Protein AF-0000000078818276 (afdb_homodimer)

Structure (mmCIF, N/CA/C/O backbone):
data_AF-0000000078818276-model_v1
#
loop_
_entity.id
_entity.type
_entity.pdbx_description
1 polymer 'Antibiotic resistance protein'
#
loop_
_atom_site.group_PDB
_atom_site.id
_atom_site.type_symbol
_atom_site.label_atom_id
_atom_site.label_alt_id
_atom_site.label_comp_id
_atom_site.label_asym_id
_atom_site.label_entity_id
_atom_site.label_seq_id
_atom_site.pdbx_PDB_ins_code
_atom_site.Cartn_x
_atom_site.Cartn_y
_atom_site.Cartn_z
_atom_site.occupancy
_atom_site.B_iso_or_equiv
_atom_site.auth_seq_id
_atom_site.auth_comp_id
_atom_site.auth_asym_id
_atom_site.auth_atom_id
_atom_site.pdbx_PDB_model_num
ATOM 1 N N . MET A 1 1 ? -18.859 -5.688 14.766 1 26.75 1 MET A N 1
ATOM 2 C CA . MET A 1 1 ? -18.328 -5.391 13.438 1 26.75 1 MET A CA 1
ATOM 3 C C . MET A 1 1 ? -18.25 -3.885 13.203 1 26.75 1 MET A C 1
ATOM 5 O O . MET A 1 1 ? -19.281 -3.213 13.156 1 26.75 1 MET A O 1
ATOM 9 N N . ASP A 1 2 ? -17.453 -3.092 13.82 1 32.53 2 ASP A N 1
ATOM 10 C CA . ASP A 1 2 ? -17.516 -1.636 13.898 1 32.53 2 ASP A CA 1
ATOM 11 C C . ASP A 1 2 ? -17.594 -1.007 12.508 1 32.53 2 ASP A C 1
ATOM 13 O O . ASP A 1 2 ? -16.797 -1.351 11.633 1 32.53 2 ASP A O 1
ATOM 17 N N . GLN A 1 3 ? -18.812 -0.594 12.141 1 32.16 3 GLN A N 1
ATOM 18 C CA . GLN A 1 3 ? -19.219 0.07 10.906 1 32.16 3 GLN A CA 1
ATOM 19 C C . GLN A 1 3 ? -18.297 1.23 10.57 1 32.16 3 GLN A C 1
ATOM 21 O O . GLN A 1 3 ? -17.938 2.025 11.445 1 32.16 3 GLN A O 1
ATOM 26 N N . VAL A 1 4 ? -17.484 0.969 9.734 1 41.62 4 VAL A N 1
ATOM 27 C CA . VAL A 1 4 ? -16.641 2.037 9.219 1 41.62 4 VAL A CA 1
ATOM 28 C C . VAL A 1 4 ? -17.469 3.307 9.016 1 41.62 4 VAL A C 1
ATOM 30 O O . VAL A 1 4 ? -18.547 3.264 8.43 1 41.62 4 VAL A O 1
ATOM 33 N N . ARG A 1 5 ? -17.375 4.273 9.781 1 39.09 5 ARG A N 1
ATOM 34 C CA . ARG A 1 5 ? -18.203 5.477 9.828 1 39.09 5 ARG A CA 1
ATOM 35 C C . ARG A 1 5 ? -18.391 6.062 8.43 1 39.09 5 ARG A C 1
ATOM 37 O O . ARG A 1 5 ? -19.328 6.82 8.195 1 39.09 5 ARG A O 1
ATOM 44 N N . TYR A 1 6 ? -17.359 6.258 7.672 1 41.84 6 TYR A N 1
ATOM 45 C CA . TYR A 1 6 ? -17.656 6.973 6.434 1 41.84 6 TYR A CA 1
ATOM 46 C C . TYR A 1 6 ? -18.25 6.035 5.387 1 41.84 6 TYR A C 1
ATOM 48 O O . TYR A 1 6 ? -17.5 5.391 4.637 1 41.84 6 TYR A O 1
ATOM 56 N N . THR A 1 7 ? -19.406 5.551 5.605 1 45.75 7 THR A N 1
ATOM 57 C CA . THR A 1 7 ? -20.219 4.723 4.73 1 45.75 7 THR A CA 1
ATOM 58 C C . THR A 1 7 ? -20.375 5.371 3.357 1 45.75 7 THR A C 1
ATOM 60 O O . THR A 1 7 ? -20.734 4.703 2.387 1 45.75 7 THR A O 1
ATOM 63 N N . GLN A 1 8 ? -20.062 6.715 3.367 1 45.72 8 GLN A N 1
ATOM 64 C CA . GLN A 1 8 ? -20.359 7.387 2.105 1 45.72 8 GLN A CA 1
ATOM 65 C C . GLN A 1 8 ? -19.391 6.949 1.007 1 45.72 8 GLN A C 1
ATOM 67 O O . GLN A 1 8 ? -19.719 7.047 -0.18 1 45.72 8 GLN A O 1
ATOM 72 N N . ARG A 1 9 ? -18.359 6.359 1.4 1 58.69 9 ARG A N 1
ATOM 73 C CA . ARG A 1 9 ? -17.422 6.043 0.322 1 58.69 9 ARG A CA 1
ATOM 74 C C . ARG A 1 9 ? -17.406 4.543 0.042 1 58.69 9 ARG A C 1
ATOM 76 O O . ARG A 1 9 ? -16.531 4.051 -0.673 1 58.69 9 ARG A O 1
ATOM 83 N N . ASN A 1 10 ? -18.562 3.92 0.514 1 68 10 ASN A N 1
ATOM 84 C CA . ASN A 1 10 ? -18.625 2.482 0.27 1 68 10 ASN A CA 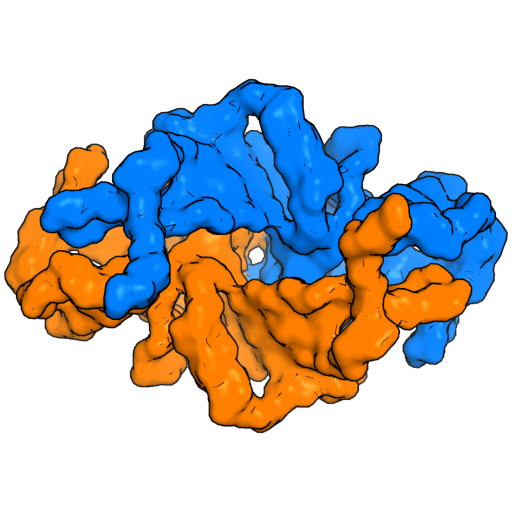1
ATOM 85 C C . ASN A 1 10 ? -19.047 2.178 -1.164 1 68 10 ASN A C 1
ATOM 87 O O . ASN A 1 10 ? -20.062 2.699 -1.645 1 68 10 ASN A O 1
ATOM 91 N N . CYS A 1 11 ? -18.172 1.626 -1.851 1 75.5 11 CYS A N 1
ATOM 92 C CA . CYS A 1 11 ? -18.547 1.081 -3.152 1 75.5 11 CYS A CA 1
ATOM 93 C C . CYS A 1 11 ? -19.156 -0.31 -3.008 1 75.5 11 CYS A C 1
ATOM 95 O O . CYS A 1 11 ? -18.484 -1.236 -2.541 1 75.5 11 CYS A O 1
ATOM 97 N N . THR A 1 12 ? -20.391 -0.438 -3.342 1 77.94 12 THR A N 1
ATOM 98 C CA . THR A 1 12 ? -21.062 -1.726 -3.182 1 77.94 12 THR A CA 1
ATOM 99 C C . THR A 1 12 ? -21.297 -2.387 -4.535 1 77.94 12 THR A C 1
ATOM 101 O O . THR A 1 12 ? -21.906 -3.453 -4.617 1 77.94 12 THR A O 1
ATOM 104 N N . ASP A 1 13 ? -20.766 -1.731 -5.633 1 85.94 13 ASP A N 1
ATOM 105 C CA . ASP A 1 13 ? -20.891 -2.303 -6.969 1 85.94 13 ASP A CA 1
ATOM 106 C C . ASP A 1 13 ? -19.922 -3.467 -7.156 1 85.94 13 ASP A C 1
ATOM 108 O O . ASP A 1 13 ? -18.734 -3.256 -7.422 1 85.94 13 ASP A O 1
ATOM 112 N N . LYS A 1 14 ? -20.453 -4.637 -7.152 1 88.88 14 LYS A N 1
ATOM 113 C CA . LYS A 1 14 ? -19.641 -5.848 -7.191 1 88.88 14 LYS A CA 1
ATOM 114 C C . LYS A 1 14 ? -18.859 -5.934 -8.5 1 88.88 14 LYS A C 1
ATOM 116 O O . LYS A 1 14 ? -17.703 -6.359 -8.508 1 88.88 14 LYS A O 1
ATOM 121 N N . GLU A 1 15 ? -19.5 -5.523 -9.562 1 91.94 15 GLU A N 1
ATOM 122 C CA . GLU A 1 15 ? -18.828 -5.586 -10.867 1 91.94 15 GLU A CA 1
ATOM 123 C C . GLU A 1 15 ? -17.656 -4.617 -10.93 1 91.94 15 GLU A C 1
ATOM 125 O O . GLU A 1 15 ? -16.594 -4.957 -11.469 1 91.94 15 GLU A O 1
ATOM 130 N N . LYS A 1 16 ? -17.859 -3.43 -10.438 1 92.06 16 LYS A N 1
ATOM 131 C CA . LYS A 1 16 ? -16.797 -2.43 -10.406 1 92.06 16 LYS A CA 1
ATOM 132 C C . LYS A 1 16 ? -15.625 -2.893 -9.539 1 92.06 16 LYS A C 1
ATOM 134 O O . LYS A 1 16 ? -14.461 -2.752 -9.93 1 92.06 16 LYS A O 1
ATOM 139 N N . ILE A 1 17 ? -15.969 -3.461 -8.422 1 93.44 17 ILE A N 1
ATOM 140 C CA . ILE A 1 17 ? -14.953 -3.961 -7.5 1 93.44 17 ILE A CA 1
ATOM 141 C C . ILE A 1 17 ? -14.172 -5.094 -8.156 1 93.44 17 ILE A C 1
ATOM 143 O O . ILE A 1 17 ? -12.938 -5.109 -8.117 1 93.44 17 ILE A O 1
ATOM 147 N N . GLU A 1 18 ? -14.883 -5.984 -8.781 1 93.56 18 GLU A N 1
ATOM 148 C CA . GLU A 1 18 ? -14.234 -7.109 -9.453 1 93.56 18 GLU A CA 1
ATOM 149 C C . GLU A 1 18 ? -13.32 -6.629 -10.57 1 93.56 18 GLU A C 1
ATOM 151 O O . GLU A 1 18 ? -12.188 -7.098 -10.703 1 93.56 18 GLU A O 1
ATOM 156 N N . SER A 1 19 ? -13.828 -5.699 -11.359 1 94.94 19 SER A N 1
ATOM 157 C CA . SER A 1 19 ? -13.023 -5.141 -12.438 1 94.94 19 SER A CA 1
ATOM 158 C C . SER A 1 19 ? -11.758 -4.477 -11.898 1 94.94 19 SER A C 1
ATOM 160 O O . SER A 1 19 ? -10.68 -4.633 -12.469 1 94.94 19 SER A O 1
ATOM 162 N N . PHE A 1 20 ? -11.953 -3.764 -10.844 1 95.56 20 PHE A N 1
ATOM 163 C CA . PHE A 1 20 ? -10.836 -3.09 -10.195 1 95.56 20 PHE A CA 1
ATOM 164 C C . PHE A 1 20 ? -9.789 -4.098 -9.727 1 95.56 20 PHE A C 1
ATOM 166 O O . PHE A 1 20 ? -8.594 -3.916 -9.969 1 95.56 20 PHE A O 1
ATOM 173 N N . LEU A 1 21 ? -10.211 -5.211 -9.125 1 96.38 21 LEU A N 1
ATOM 174 C CA . LEU A 1 21 ? -9.32 -6.25 -8.617 1 96.38 21 LEU A CA 1
ATOM 175 C C . LEU A 1 21 ? -8.594 -6.953 -9.758 1 96.38 21 LEU A C 1
ATOM 177 O O . LEU A 1 21 ? -7.441 -7.355 -9.609 1 96.38 21 LEU A O 1
ATOM 181 N N . LEU A 1 22 ? -9.273 -7.039 -10.852 1 95.19 22 LEU A N 1
ATOM 182 C CA . LEU A 1 22 ? -8.695 -7.727 -12 1 95.19 22 LEU A CA 1
ATOM 183 C C . LEU A 1 22 ? -7.672 -6.844 -12.711 1 95.19 22 LEU A C 1
ATOM 185 O O . LEU A 1 22 ? -6.68 -7.34 -13.242 1 95.19 22 LEU A O 1
ATOM 189 N N . GLN A 1 23 ? -7.797 -5.543 -12.633 1 94.19 23 GLN A N 1
ATOM 190 C CA . GLN A 1 23 ? -7.027 -4.629 -13.469 1 94.19 23 GLN A CA 1
ATOM 191 C C . GLN A 1 23 ? -5.781 -4.137 -12.734 1 94.19 23 GLN A C 1
ATOM 193 O O . GLN A 1 23 ? -4.719 -3.986 -13.344 1 94.19 23 GLN A O 1
ATOM 198 N N . GLU A 1 24 ? -5.945 -3.818 -11.477 1 95.75 24 GLU A N 1
ATOM 199 C CA . GLU A 1 24 ? -4.816 -3.242 -10.758 1 95.75 24 GLU A CA 1
ATOM 200 C C . GLU A 1 24 ? -3.666 -4.238 -10.648 1 95.75 24 GLU A C 1
ATOM 202 O O . GLU A 1 24 ? -3.889 -5.438 -10.469 1 95.75 24 GLU A O 1
ATOM 207 N N . ARG A 1 25 ? -2.469 -3.734 -10.703 1 94.94 25 ARG A N 1
ATOM 208 C CA . ARG A 1 25 ? -1.295 -4.586 -10.867 1 94.94 25 ARG A CA 1
ATOM 209 C C . ARG A 1 25 ? -0.662 -4.918 -9.523 1 94.94 25 ARG A C 1
ATOM 211 O O . ARG A 1 25 ? -0.027 -5.965 -9.375 1 94.94 25 ARG A O 1
ATOM 218 N N . THR A 1 26 ? -0.752 -3.961 -8.625 1 96.06 26 THR A N 1
ATOM 219 C CA . THR A 1 26 ? -0.029 -4.117 -7.367 1 96.06 26 THR A CA 1
ATOM 220 C C . THR A 1 26 ? -0.971 -3.955 -6.176 1 96.06 26 THR A C 1
ATOM 222 O O . THR A 1 26 ? -1.883 -3.127 -6.211 1 96.06 26 THR A O 1
ATOM 225 N N . GLY A 1 27 ? -0.82 -4.758 -5.164 1 97.5 27 GLY A N 1
ATOM 226 C CA . GLY A 1 27 ? -1.44 -4.621 -3.854 1 97.5 27 GLY A CA 1
ATOM 227 C C . GLY A 1 27 ? -0.446 -4.688 -2.711 1 97.5 27 GLY A C 1
ATOM 228 O O . GLY A 1 27 ? 0.726 -5.008 -2.92 1 97.5 27 GLY A O 1
ATOM 229 N N . VAL A 1 28 ? -0.89 -4.309 -1.549 1 97.81 28 VAL A N 1
ATOM 230 C CA . VAL A 1 28 ? -0.022 -4.344 -0.376 1 97.81 28 VAL A CA 1
ATOM 231 C C . VAL A 1 28 ? -0.509 -5.414 0.597 1 97.81 28 VAL A C 1
ATOM 233 O O . VAL A 1 28 ? -1.643 -5.355 1.079 1 97.81 28 VAL A O 1
ATOM 236 N N . LEU A 1 29 ? 0.339 -6.344 0.842 1 97.06 29 LEU A N 1
ATOM 237 C CA . LEU A 1 29 ? 0.062 -7.402 1.807 1 97.06 29 LEU A CA 1
ATOM 238 C C . LEU A 1 29 ? 0.45 -6.969 3.217 1 97.06 29 LEU A C 1
ATOM 240 O O . LEU A 1 29 ? 1.637 -6.828 3.523 1 97.06 29 LEU A O 1
ATOM 244 N N . GLY A 1 30 ? -0.563 -6.711 4.023 1 96.31 30 GLY A N 1
ATOM 245 C CA . GLY A 1 30 ? -0.35 -6.406 5.43 1 96.31 30 GLY A CA 1
ATOM 246 C C . GLY A 1 30 ? -0.321 -7.637 6.312 1 96.31 30 GLY A C 1
ATOM 247 O O . GLY A 1 30 ? -1.258 -8.438 6.297 1 96.31 30 GLY A O 1
ATOM 248 N N . MET A 1 31 ? 0.708 -7.812 7.055 1 94.81 31 MET A N 1
ATOM 249 C CA . MET A 1 31 ? 0.906 -8.93 7.977 1 94.81 31 MET A CA 1
ATOM 250 C C . MET A 1 31 ? 1.324 -8.422 9.359 1 94.81 31 MET A C 1
ATOM 252 O O . MET A 1 31 ? 1.618 -7.242 9.523 1 94.81 31 MET A O 1
ATOM 256 N N . VAL A 1 32 ? 1.268 -9.375 10.344 1 92 32 VAL A N 1
ATOM 257 C CA . VAL A 1 32 ? 1.723 -9.055 11.695 1 92 32 VAL A CA 1
ATOM 258 C C . VAL A 1 32 ? 2.926 -9.922 12.055 1 92 32 VAL A C 1
ATOM 260 O O . VAL A 1 32 ? 2.875 -11.148 11.93 1 92 32 VAL A O 1
ATOM 263 N N . ASN A 1 33 ? 3.992 -9.297 12.289 1 86.12 33 ASN A N 1
ATOM 264 C CA . ASN A 1 33 ? 5.184 -9.953 12.82 1 86.12 33 ASN A CA 1
ATOM 265 C C . ASN A 1 33 ? 5.438 -9.547 14.273 1 86.12 33 ASN A C 1
ATOM 267 O O . ASN A 1 33 ? 6.117 -8.555 14.539 1 86.12 33 ASN A O 1
ATOM 271 N N . GLY A 1 34 ? 4.969 -10.43 15.219 1 83.25 34 GLY A N 1
ATOM 272 C CA . GLY A 1 34 ? 4.992 -10.008 16.609 1 83.25 34 GLY A CA 1
ATOM 273 C C . GLY A 1 34 ? 4.117 -8.805 16.891 1 83.25 34 GLY A C 1
ATOM 274 O O . GLY A 1 34 ? 2.9 -8.859 16.703 1 83.25 34 GLY A O 1
ATOM 275 N N . ILE A 1 35 ? 4.742 -7.676 17.234 1 81.19 35 ILE A N 1
ATOM 276 C CA . ILE A 1 35 ? 3.965 -6.473 17.516 1 81.19 35 ILE A CA 1
ATOM 277 C C . ILE A 1 35 ? 4.094 -5.492 16.359 1 81.19 35 ILE A C 1
ATOM 279 O O . ILE A 1 35 ? 3.5 -4.41 16.375 1 81.19 35 ILE A O 1
ATOM 283 N N . PHE A 1 36 ? 4.809 -5.941 15.352 1 86.81 36 PHE A N 1
ATOM 284 C CA . PHE A 1 36 ? 5.098 -5.008 14.266 1 86.81 36 PHE A CA 1
ATOM 285 C C . PHE A 1 36 ? 4.293 -5.359 13.023 1 86.81 36 PHE A C 1
ATOM 287 O O . PHE A 1 36 ? 4.246 -6.523 12.617 1 86.81 36 PHE A O 1
ATOM 294 N N . PRO A 1 37 ? 3.627 -4.367 12.516 1 93.56 37 PRO A N 1
ATOM 295 C CA . PRO A 1 37 ? 3.018 -4.59 11.203 1 93.56 37 PRO A CA 1
ATOM 296 C C . PRO A 1 37 ? 4.047 -4.676 10.078 1 93.56 37 PRO A C 1
ATOM 298 O O . PRO A 1 37 ? 5.109 -4.051 10.156 1 93.56 37 PRO A O 1
ATOM 301 N N . TYR A 1 38 ? 3.822 -5.512 9.172 1 93.25 38 TYR A N 1
ATOM 302 C CA . TYR A 1 38 ? 4.641 -5.699 7.973 1 93.25 38 TYR A CA 1
ATOM 303 C C . TYR A 1 38 ? 3.785 -5.637 6.715 1 93.25 38 TYR A C 1
ATOM 305 O O . TYR A 1 38 ? 2.938 -6.504 6.488 1 93.25 38 TYR A O 1
ATOM 313 N N . ALA A 1 39 ? 3.928 -4.547 5.941 1 95.31 39 ALA A N 1
ATOM 314 C CA . ALA A 1 39 ? 3.125 -4.316 4.742 1 95.31 39 ALA A CA 1
ATOM 315 C C . ALA A 1 39 ? 4 -4.281 3.492 1 95.31 39 ALA A C 1
ATOM 317 O O . ALA A 1 39 ? 4.727 -3.311 3.266 1 95.31 39 ALA A O 1
ATOM 318 N N . VAL A 1 40 ? 3.891 -5.27 2.631 1 94.5 40 VAL A N 1
ATOM 319 C CA . VAL A 1 40 ? 4.793 -5.414 1.495 1 94.5 40 VAL A CA 1
ATOM 320 C C . VAL A 1 40 ? 4.004 -5.332 0.192 1 94.5 40 VAL A C 1
ATOM 322 O O . VAL A 1 40 ? 2.979 -6 0.038 1 94.5 40 VAL A O 1
ATOM 325 N N . PRO A 1 41 ? 4.402 -4.465 -0.7 1 95.62 41 PRO A N 1
ATOM 326 C CA . PRO A 1 41 ? 3.746 -4.461 -2.01 1 95.62 41 PRO A CA 1
ATOM 327 C C . PRO A 1 41 ? 4.062 -5.711 -2.83 1 95.62 41 PRO A C 1
ATOM 329 O O . PRO A 1 41 ? 5.199 -6.188 -2.822 1 95.62 41 PRO A O 1
ATOM 332 N N . MET A 1 42 ? 3.039 -6.238 -3.531 1 93.88 42 MET A N 1
ATOM 333 C CA . MET A 1 42 ? 3.184 -7.465 -4.312 1 93.88 42 MET A CA 1
ATOM 334 C C . MET A 1 42 ? 2.279 -7.438 -5.539 1 93.88 42 MET A C 1
ATOM 336 O O . MET A 1 42 ? 1.205 -6.832 -5.512 1 93.88 42 MET A O 1
ATOM 340 N N . ASN A 1 43 ? 2.852 -8.141 -6.551 1 94.38 43 ASN A N 1
ATOM 341 C CA . ASN A 1 43 ? 1.932 -8.5 -7.625 1 94.38 43 ASN A CA 1
ATOM 342 C C . ASN A 1 43 ? 0.955 -9.586 -7.188 1 94.38 43 ASN A C 1
ATOM 344 O O . ASN A 1 43 ? 1.251 -10.359 -6.277 1 94.38 43 ASN A O 1
ATOM 348 N N . TYR A 1 44 ? -0.172 -9.594 -7.832 1 96.5 44 TYR A N 1
ATOM 349 C CA . TYR A 1 44 ? -1.208 -10.539 -7.449 1 96.5 44 TYR A CA 1
ATOM 350 C C . TYR A 1 44 ? -2.135 -10.844 -8.617 1 96.5 44 TYR A C 1
ATOM 352 O O . TYR A 1 44 ? -2.107 -10.141 -9.633 1 96.5 44 TYR A O 1
ATOM 360 N N . VAL A 1 45 ? -2.906 -11.859 -8.438 1 96.69 45 VAL A N 1
ATOM 361 C CA . VAL A 1 45 ? -4.02 -12.102 -9.352 1 96.69 45 VAL A CA 1
ATOM 362 C C . VAL A 1 45 ? -5.281 -12.414 -8.555 1 96.69 45 VAL A C 1
ATOM 364 O O . VAL A 1 45 ? -5.223 -13.094 -7.523 1 96.69 45 VAL A O 1
ATOM 367 N N . TRP A 1 46 ? -6.371 -11.766 -8.906 1 97.69 46 TRP A N 1
ATOM 368 C CA . TRP A 1 46 ? -7.703 -12.102 -8.414 1 97.69 46 TRP A CA 1
ATOM 369 C C . TRP A 1 46 ? -8.336 -13.203 -9.25 1 97.69 46 TRP A C 1
ATOM 371 O O . TRP A 1 46 ? -8.547 -13.031 -10.453 1 97.69 46 TRP A O 1
ATOM 381 N N . HIS A 1 47 ? -8.562 -14.344 -8.641 1 96.62 47 HIS A N 1
ATOM 382 C CA . HIS A 1 47 ? -9.039 -15.516 -9.367 1 96.62 47 HIS A CA 1
ATOM 383 C C . HIS A 1 47 ? -9.938 -16.375 -8.484 1 96.62 47 HIS A C 1
ATOM 385 O O . HIS A 1 47 ? -9.57 -16.703 -7.355 1 96.62 47 HIS A O 1
ATOM 391 N N . LYS A 1 48 ? -11.125 -16.719 -8.969 1 95.25 48 LYS A N 1
ATOM 392 C CA . LYS A 1 48 ? -12.086 -17.578 -8.289 1 95.25 48 LYS A CA 1
ATOM 393 C C . LYS A 1 48 ? -12.391 -17.047 -6.883 1 95.25 48 LYS A C 1
ATOM 395 O O . LYS A 1 48 ? -12.398 -17.828 -5.922 1 95.25 48 LYS A O 1
ATOM 400 N N . GLY A 1 49 ? -12.453 -15.719 -6.723 1 95.19 49 GLY A N 1
ATOM 401 C CA . GLY A 1 49 ? -12.883 -15.094 -5.48 1 95.19 49 GLY A CA 1
ATOM 402 C C . GLY A 1 49 ? -11.781 -15 -4.445 1 95.19 49 GLY A C 1
ATOM 403 O O . GLY A 1 49 ? -12.047 -14.773 -3.264 1 95.19 49 GLY A O 1
ATOM 404 N N . SER A 1 50 ? -10.562 -15.211 -4.91 1 97.31 50 SER A N 1
ATOM 405 C CA . SER A 1 50 ? -9.43 -15.156 -3.99 1 97.31 50 SER A CA 1
ATOM 406 C C . SER A 1 50 ? -8.25 -14.398 -4.602 1 97.31 50 SER A C 1
ATOM 408 O O . SER A 1 50 ? -8.203 -14.195 -5.812 1 97.31 50 SER A O 1
ATOM 410 N N . VAL A 1 51 ? -7.387 -13.961 -3.695 1 97.81 51 VAL A N 1
ATOM 411 C CA . VAL A 1 51 ? -6.133 -13.344 -4.121 1 97.81 51 VAL A CA 1
ATOM 412 C C . VAL A 1 51 ? -5.023 -14.398 -4.137 1 97.81 51 VAL A C 1
ATOM 414 O O . VAL A 1 51 ? -4.836 -15.125 -3.164 1 97.81 51 VAL A O 1
ATOM 417 N N . TYR A 1 52 ? -4.297 -14.477 -5.219 1 96.88 52 TYR A N 1
ATOM 418 C CA . TYR A 1 52 ? -3.143 -15.367 -5.301 1 96.88 52 TYR A CA 1
ATOM 419 C C . TYR A 1 52 ? -1.847 -14.57 -5.395 1 96.88 52 TYR A C 1
ATOM 421 O O . TYR A 1 52 ? -1.777 -13.562 -6.105 1 96.88 52 TYR A O 1
ATOM 429 N N . LEU A 1 53 ? -0.88 -15.047 -4.668 1 93.94 53 LEU A N 1
ATOM 430 C CA . LEU A 1 53 ? 0.438 -14.422 -4.602 1 93.94 53 LEU A CA 1
ATOM 431 C C . LEU A 1 53 ? 1.534 -15.438 -4.895 1 93.94 53 LEU A C 1
ATOM 433 O O . LEU A 1 53 ? 1.419 -16.609 -4.52 1 93.94 53 LEU A O 1
ATOM 437 N N . HIS A 1 54 ? 2.547 -14.875 -5.527 1 87.56 54 HIS A N 1
ATOM 438 C CA . HIS A 1 54 ? 3.723 -15.711 -5.738 1 87.56 54 HIS A CA 1
ATOM 439 C C . HIS A 1 54 ? 4.828 -15.359 -4.746 1 87.56 54 HIS A C 1
ATOM 441 O O . HIS A 1 54 ? 5.023 -14.188 -4.414 1 87.56 54 HIS A O 1
ATOM 447 N N . GLY A 1 55 ? 5.492 -16.391 -4.203 1 77.62 55 GLY A N 1
ATOM 448 C CA . GLY A 1 55 ? 6.617 -16.172 -3.307 1 77.62 55 GLY A CA 1
ATOM 449 C C . GLY A 1 55 ? 7.789 -17.094 -3.592 1 77.62 55 GLY A C 1
ATOM 450 O O . GLY A 1 55 ? 7.66 -18.047 -4.363 1 77.62 55 GLY A O 1
ATOM 451 N N . MET A 1 56 ? 9.117 -16.688 -3.145 1 65.06 56 MET A N 1
ATOM 452 C CA . MET A 1 56 ? 10.336 -17.469 -3.381 1 65.06 56 MET A CA 1
ATOM 453 C C . MET A 1 56 ? 10.477 -18.578 -2.352 1 65.06 56 MET A C 1
ATOM 455 O O . MET A 1 56 ? 11.258 -19.516 -2.543 1 65.06 56 MET A O 1
ATOM 459 N N . GLY A 1 57 ? 9.586 -18.75 -1.617 1 62.22 57 GLY A N 1
ATOM 460 C CA . GLY A 1 57 ? 9.664 -19.844 -0.646 1 62.22 57 GLY A CA 1
ATOM 461 C C . GLY A 1 57 ? 10.578 -19.531 0.524 1 62.22 57 GLY A C 1
ATOM 462 O O . GLY A 1 57 ? 10.789 -20.375 1.398 1 62.22 57 GLY A O 1
ATOM 463 N N . SER A 1 58 ? 11.312 -18.406 0.514 1 63.47 58 SER A N 1
ATOM 464 C CA . SER A 1 58 ? 12.188 -18.016 1.616 1 63.47 58 SER A CA 1
ATOM 465 C C . SER A 1 58 ? 12.023 -16.531 1.943 1 63.47 58 SER A C 1
ATOM 467 O O . SER A 1 58 ? 11.359 -15.797 1.212 1 63.47 58 SER A O 1
ATOM 469 N N . GLY A 1 59 ? 12.469 -16.219 3.111 1 73.81 59 GLY A N 1
ATOM 470 C CA . GLY A 1 59 ? 12.422 -14.828 3.518 1 73.81 59 GLY A CA 1
ATOM 471 C C . GLY A 1 59 ? 11.414 -14.562 4.621 1 73.81 59 GLY A C 1
ATOM 472 O O . GLY A 1 59 ? 10.719 -15.477 5.066 1 73.81 59 GLY A O 1
ATOM 473 N N . LYS A 1 60 ? 11.43 -13.312 5.02 1 78 60 LYS A N 1
ATOM 474 C CA . LYS A 1 60 ? 10.602 -12.891 6.145 1 78 60 LYS A CA 1
ATOM 475 C C . LYS A 1 60 ? 9.117 -13.102 5.848 1 78 60 LYS A C 1
ATOM 477 O O . LYS A 1 60 ? 8.375 -13.594 6.699 1 78 60 LYS A O 1
ATOM 482 N N . LYS A 1 61 ? 8.734 -12.773 4.637 1 81.44 61 LYS A N 1
ATOM 483 C CA . LYS A 1 61 ? 7.336 -12.945 4.242 1 81.44 61 LYS A CA 1
ATOM 484 C C . LYS A 1 61 ? 6.922 -14.406 4.312 1 81.44 61 LYS A C 1
ATOM 486 O O . LYS A 1 61 ? 5.824 -14.727 4.777 1 81.44 61 LYS A O 1
ATOM 491 N N . GLU A 1 62 ? 7.773 -15.25 3.887 1 80.44 62 GLU A N 1
ATOM 492 C CA . GLU A 1 62 ? 7.48 -16.688 3.891 1 80.44 62 GLU A CA 1
ATOM 493 C C . GLU A 1 62 ? 7.371 -17.219 5.316 1 80.44 62 GLU A C 1
ATOM 495 O O . GLU A 1 62 ? 6.504 -18.047 5.609 1 80.44 62 GLU A O 1
ATOM 500 N N . GLU A 1 63 ? 8.242 -16.766 6.102 1 83.19 63 GLU A N 1
ATOM 501 C CA . GLU A 1 63 ? 8.203 -17.188 7.504 1 83.19 63 GLU A CA 1
ATOM 502 C C . GLU A 1 63 ? 6.887 -16.781 8.156 1 83.19 63 GLU A C 1
ATOM 504 O O . GLU A 1 63 ? 6.281 -17.578 8.883 1 83.19 63 GLU A O 1
ATOM 509 N N . ILE A 1 64 ? 6.449 -15.656 7.871 1 85.25 64 ILE A N 1
ATOM 510 C CA . ILE A 1 64 ? 5.207 -15.164 8.453 1 85.25 64 ILE A CA 1
ATOM 511 C C . ILE A 1 64 ? 4.02 -15.922 7.863 1 85.25 64 ILE A C 1
ATOM 513 O O . ILE A 1 64 ? 3.162 -16.422 8.602 1 85.25 64 ILE A O 1
ATOM 517 N N . LEU A 1 65 ? 4.016 -16.062 6.57 1 86.5 65 LEU A N 1
ATOM 518 C CA . LEU A 1 65 ? 2.883 -16.656 5.867 1 86.5 65 LEU A CA 1
ATOM 519 C C . LEU A 1 65 ? 2.762 -18.141 6.191 1 86.5 65 LEU A C 1
ATOM 521 O O . LEU A 1 65 ? 1.667 -18.703 6.141 1 86.5 65 LEU A O 1
ATOM 525 N N . SER A 1 66 ? 3.91 -18.75 6.461 1 83.38 66 SER A N 1
ATOM 526 C CA . SER A 1 66 ? 3.906 -20.172 6.75 1 83.38 66 SER A CA 1
ATOM 527 C C . SER A 1 66 ? 3.055 -20.484 7.977 1 83.38 66 SER A C 1
ATOM 529 O O . SER A 1 66 ? 2.617 -21.625 8.164 1 83.38 66 SER A O 1
ATOM 531 N N . ARG A 1 67 ? 2.734 -19.484 8.781 1 82.19 67 ARG A N 1
ATOM 532 C CA . ARG A 1 67 ? 1.937 -19.688 9.992 1 82.19 67 ARG A CA 1
ATOM 533 C C . ARG A 1 67 ? 0.456 -19.453 9.711 1 82.19 67 ARG A C 1
ATOM 535 O O . ARG A 1 67 ? -0.362 -19.453 10.633 1 82.19 67 ARG A O 1
ATOM 542 N N . SER A 1 68 ? 0.068 -19.328 8.5 1 77.38 68 SER A N 1
ATOM 543 C CA . SER A 1 68 ? -1.298 -19.094 8.047 1 77.38 68 SER A CA 1
ATOM 544 C C . SER A 1 68 ? -1.978 -18.016 8.875 1 77.38 68 SER A C 1
ATOM 546 O O . SER A 1 68 ? -3.076 -18.219 9.391 1 77.38 68 SER A O 1
ATOM 548 N N . PRO A 1 69 ? -1.379 -16.875 8.898 1 85.81 69 PRO A N 1
ATOM 549 C CA . PRO A 1 69 ? -1.909 -15.781 9.703 1 85.81 69 PRO A CA 1
ATOM 550 C C . PRO A 1 69 ? -3.059 -15.047 9.016 1 85.81 69 PRO A C 1
ATOM 552 O O . PRO A 1 69 ? -3.271 -15.211 7.816 1 85.81 69 PRO A O 1
ATOM 555 N N . PRO A 1 70 ? -3.924 -14.359 9.852 1 93.06 70 PRO A N 1
ATOM 556 C CA . PRO A 1 70 ? -4.777 -13.344 9.227 1 93.06 70 PRO A CA 1
ATOM 557 C C . PRO A 1 70 ? -3.975 -12.258 8.508 1 93.06 70 PRO A C 1
ATOM 559 O O . PRO A 1 70 ? -2.904 -11.867 8.977 1 93.06 70 PRO A O 1
ATOM 562 N N . VAL A 1 71 ? -4.445 -11.914 7.34 1 96.12 71 VAL A N 1
ATOM 563 C CA . VAL A 1 71 ? -3.74 -10.898 6.562 1 96.12 71 VAL A CA 1
ATOM 564 C C . VAL A 1 71 ? -4.734 -9.859 6.051 1 96.12 71 VAL A C 1
ATOM 566 O O . VAL A 1 71 ? -5.945 -10.07 6.094 1 96.12 71 VAL A O 1
ATOM 569 N N . CYS A 1 72 ? -4.273 -8.711 5.754 1 96.62 72 CYS A N 1
ATOM 570 C CA . CYS A 1 72 ? -4.977 -7.648 5.043 1 96.62 72 CYS A CA 1
ATOM 571 C C . CYS A 1 72 ? -4.32 -7.363 3.697 1 96.62 72 CYS A C 1
ATOM 573 O O . CYS A 1 72 ? -3.102 -7.191 3.621 1 96.62 72 CYS A O 1
ATOM 575 N N . PHE A 1 73 ? -5.012 -7.484 2.66 1 97.5 73 PHE A N 1
ATOM 576 C CA . PHE A 1 73 ? -4.508 -7.164 1.331 1 97.5 73 PHE A CA 1
ATOM 577 C C . PHE A 1 73 ? -5.195 -5.922 0.778 1 97.5 73 PHE A C 1
ATOM 579 O O . PHE A 1 73 ? -6.406 -5.926 0.541 1 97.5 73 PHE A O 1
ATOM 586 N N . THR A 1 74 ? -4.449 -4.852 0.564 1 97.94 74 THR A N 1
ATOM 587 C CA . THR A 1 74 ? -4.988 -3.555 0.169 1 97.94 74 THR A CA 1
ATOM 588 C C . THR A 1 74 ? -4.605 -3.229 -1.271 1 97.94 74 THR A C 1
ATOM 590 O O . THR A 1 74 ? -3.428 -3.266 -1.632 1 97.94 74 THR A O 1
ATOM 593 N N . ILE A 1 75 ? -5.594 -2.992 -2.074 1 97.75 75 ILE A N 1
ATOM 594 C CA . ILE A 1 75 ? -5.414 -2.527 -3.445 1 97.75 75 ILE A CA 1
ATOM 595 C C . ILE A 1 75 ? -6.012 -1.13 -3.596 1 97.75 75 ILE A C 1
ATOM 597 O O . ILE A 1 75 ? -7.125 -0.869 -3.129 1 97.75 75 ILE A O 1
ATOM 601 N N . TYR A 1 76 ? -5.234 -0.225 -4.227 1 96.5 76 TYR A N 1
ATOM 602 C CA . TYR A 1 76 ? -5.754 1.13 -4.371 1 96.5 76 TYR A CA 1
ATOM 603 C C . TYR A 1 76 ? -5.211 1.791 -5.633 1 96.5 76 TYR A C 1
ATOM 605 O O . TYR A 1 76 ? -4.195 1.354 -6.184 1 96.5 76 TYR A O 1
ATOM 613 N N . LYS A 1 77 ? -5.914 2.789 -6.051 1 94.62 77 LYS A N 1
ATOM 614 C CA . LYS A 1 77 ? -5.516 3.639 -7.172 1 94.62 77 LYS A CA 1
ATOM 615 C C . LYS A 1 77 ? -5.953 5.082 -6.949 1 94.62 77 LYS A C 1
ATOM 617 O O . LYS A 1 77 ? -7.125 5.348 -6.668 1 94.62 77 LYS A O 1
ATOM 622 N N . GLU A 1 78 ? -4.945 5.926 -6.977 1 91.44 78 GLU A N 1
ATOM 623 C CA . GLU A 1 78 ? -5.246 7.355 -6.918 1 91.44 78 GLU A CA 1
ATOM 624 C C . GLU A 1 78 ? -5.504 7.922 -8.312 1 91.44 78 GLU A C 1
ATOM 626 O O . GLU A 1 78 ? -4.797 7.582 -9.266 1 91.44 78 GLU A O 1
ATOM 631 N N . HIS A 1 79 ? -6.496 8.797 -8.383 1 85.56 79 HIS A N 1
ATOM 632 C CA . HIS A 1 79 ? -6.844 9.383 -9.672 1 85.56 79 HIS A CA 1
ATOM 633 C C . HIS A 1 79 ? -6.547 10.875 -9.703 1 85.56 79 HIS A C 1
ATOM 635 O O . HIS A 1 79 ? -6.594 11.5 -10.766 1 85.56 79 HIS A O 1
ATOM 641 N N . GLY A 1 80 ? -6.27 11.438 -8.609 1 81.94 80 GLY A N 1
ATOM 642 C CA . GLY A 1 80 ? -5.93 12.852 -8.586 1 81.94 80 GLY A CA 1
ATOM 643 C C . GLY A 1 80 ? -6.469 13.57 -7.359 1 81.94 80 GLY A C 1
ATOM 644 O O . GLY A 1 80 ? -7.117 12.953 -6.508 1 81.94 80 GLY A O 1
ATOM 645 N N . THR A 1 81 ? -6.148 14.867 -7.285 1 83.25 81 THR A N 1
ATOM 646 C CA . THR A 1 81 ? -6.59 15.703 -6.176 1 83.25 81 THR A CA 1
ATOM 647 C C . THR A 1 81 ? -7.824 16.516 -6.562 1 83.25 81 THR A C 1
ATOM 649 O O . THR A 1 81 ? -7.871 17.094 -7.648 1 83.25 81 THR A O 1
ATOM 652 N N . VAL A 1 82 ? -8.758 16.406 -5.719 1 78.12 82 VAL A N 1
ATOM 653 C CA . VAL A 1 82 ? -9.977 17.188 -5.902 1 78.12 82 VAL A CA 1
ATOM 654 C C . VAL A 1 82 ? -9.844 18.531 -5.184 1 78.12 82 VAL A C 1
ATOM 656 O O . VAL A 1 82 ? -9.641 18.562 -3.967 1 78.12 82 VAL A O 1
ATOM 659 N N . THR A 1 83 ? -9.938 19.547 -5.93 1 75.94 83 THR A N 1
ATOM 660 C CA . THR A 1 83 ? -9.719 20.875 -5.363 1 75.94 83 THR A CA 1
ATOM 661 C C . THR A 1 83 ? -10.969 21.375 -4.648 1 75.94 83 THR A C 1
ATOM 663 O O . THR A 1 83 ? -12.078 20.953 -4.961 1 75.94 83 THR A O 1
ATOM 666 N N . ASP A 1 84 ? -10.703 22.062 -3.594 1 73.19 84 ASP A N 1
ATOM 667 C CA . ASP A 1 84 ? -11.727 22.812 -2.875 1 73.19 84 ASP A CA 1
ATOM 668 C C . ASP A 1 84 ? -11.211 24.188 -2.457 1 73.19 84 ASP A C 1
ATOM 670 O O . ASP A 1 84 ? -10.016 24.359 -2.189 1 73.19 84 ASP A O 1
ATOM 674 N N . PRO A 1 85 ? -12.148 25.141 -2.582 1 71.5 85 PRO A N 1
ATOM 675 C CA . PRO A 1 85 ? -11.703 26.469 -2.129 1 71.5 85 PRO A CA 1
ATOM 676 C C . PRO A 1 85 ? -11.141 26.453 -0.709 1 71.5 85 PRO A C 1
ATOM 678 O O . PRO A 1 85 ? -10.273 27.25 -0.376 1 71.5 85 PRO A O 1
ATOM 681 N N . VAL A 1 86 ? -11.711 25.547 0.073 1 67.69 86 VAL A N 1
ATOM 682 C CA . VAL A 1 86 ? -11.211 25.359 1.43 1 67.69 86 VAL A CA 1
ATOM 683 C C . VAL A 1 86 ? -10.195 24.219 1.449 1 67.69 86 VAL A C 1
ATOM 685 O O . VAL A 1 86 ? -10.516 23.078 1.098 1 67.69 86 VAL A O 1
ATOM 688 N N . PRO A 1 87 ? -8.961 24.516 1.75 1 66.5 87 PRO A N 1
ATOM 689 C CA . PRO A 1 87 ? -7.887 23.516 1.696 1 66.5 87 PRO A CA 1
ATOM 690 C C . PRO A 1 87 ? -8.234 22.234 2.441 1 66.5 87 PRO A C 1
ATOM 692 O O . PRO A 1 87 ? -7.926 21.141 1.967 1 66.5 87 PRO A O 1
ATOM 695 N N . CYS A 1 88 ? -8.922 22.391 3.479 1 64 88 CYS A N 1
ATOM 696 C CA . CYS A 1 88 ? -9.188 21.234 4.32 1 64 88 CYS A CA 1
ATOM 697 C C . CYS A 1 88 ? -10.266 20.344 3.699 1 64 88 CYS A C 1
ATOM 699 O O . CYS A 1 88 ? -10.484 19.219 4.145 1 64 88 CYS A O 1
ATOM 701 N N . HIS A 1 89 ? -10.859 20.859 2.658 1 66.25 89 HIS A N 1
ATOM 702 C CA . HIS A 1 89 ? -11.898 20.094 1.985 1 66.25 89 HIS A CA 1
ATOM 703 C C . HIS A 1 89 ? -11.359 19.438 0.715 1 66.25 89 HIS A C 1
ATOM 705 O O . HIS A 1 89 ? -12.094 18.734 0.019 1 66.25 89 HIS A O 1
ATOM 711 N N . ALA A 1 90 ? -10.148 19.766 0.494 1 69.62 90 ALA A N 1
ATOM 712 C CA . ALA A 1 90 ? -9.523 19.078 -0.626 1 69.62 90 ALA A CA 1
ATOM 713 C C . ALA A 1 90 ? -9.469 17.578 -0.378 1 69.62 90 ALA A C 1
ATOM 715 O O . ALA A 1 90 ? -9.336 17.125 0.766 1 69.62 90 ALA A O 1
ATOM 716 N N . ASP A 1 91 ? -9.75 16.938 -1.389 1 77.44 91 ASP A N 1
ATOM 717 C CA . ASP A 1 91 ? -9.812 15.484 -1.261 1 77.44 91 ASP A CA 1
ATOM 718 C C . ASP A 1 91 ? -9.031 14.805 -2.385 1 77.44 91 ASP A C 1
ATOM 720 O O . AS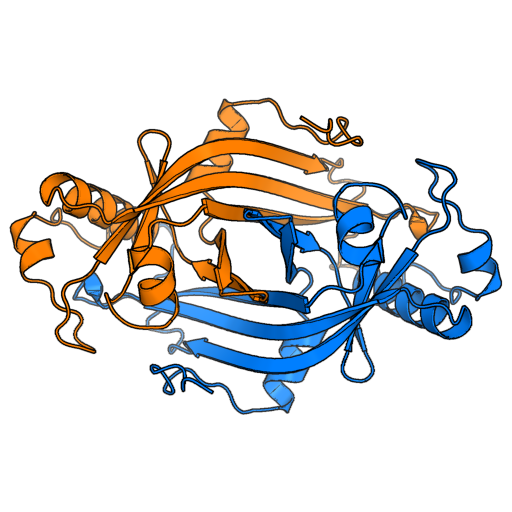P A 1 91 ? -8.328 15.461 -3.146 1 77.44 91 ASP A O 1
ATOM 724 N N . THR A 1 92 ? -8.891 13.594 -2.277 1 81.31 92 THR A N 1
ATOM 725 C CA . THR A 1 92 ? -8.211 12.773 -3.277 1 81.31 92 THR A CA 1
ATOM 726 C C . THR A 1 92 ? -9.203 11.828 -3.959 1 81.31 92 THR A C 1
ATOM 728 O O . THR A 1 92 ? -10.031 11.211 -3.295 1 81.31 92 THR A O 1
ATOM 731 N N . ALA A 1 93 ? -9.258 11.898 -5.273 1 85.69 93 ALA A N 1
ATOM 732 C CA . ALA A 1 93 ? -10.008 10.883 -6.012 1 85.69 93 ALA A CA 1
ATOM 733 C C . ALA A 1 93 ? -9.258 9.555 -6.035 1 85.69 93 ALA A C 1
ATOM 735 O O . ALA A 1 93 ? -8.07 9.508 -6.379 1 85.69 93 ALA A O 1
ATOM 736 N N . TYR A 1 94 ? -9.938 8.531 -5.602 1 90.19 94 TYR A N 1
ATOM 737 C CA . TYR A 1 94 ? -9.273 7.234 -5.523 1 90.19 94 TYR A CA 1
ATOM 738 C C . TYR A 1 94 ? -10.297 6.105 -5.414 1 90.19 94 TYR A C 1
ATOM 740 O O . TYR A 1 94 ? -11.477 6.352 -5.176 1 90.19 94 TYR A O 1
ATOM 748 N N . MET A 1 95 ? -9.867 4.961 -5.672 1 92.94 95 MET A N 1
ATOM 749 C CA . MET A 1 95 ? -10.547 3.725 -5.301 1 92.94 95 MET A CA 1
ATOM 750 C C . MET A 1 95 ? -9.625 2.811 -4.5 1 92.94 95 MET A C 1
ATOM 752 O O . MET A 1 95 ? -8.438 2.697 -4.809 1 92.94 95 MET A O 1
ATOM 756 N N . SER A 1 96 ? -10.203 2.242 -3.477 1 94.56 96 SER A N 1
ATOM 757 C CA . SER A 1 96 ? -9.438 1.295 -2.668 1 94.56 96 SER A CA 1
ATOM 758 C C . SER A 1 96 ? -10.297 0.103 -2.26 1 94.56 96 SER A C 1
ATOM 760 O O . SER A 1 96 ? -11.5 0.252 -2.006 1 94.56 96 SER A O 1
ATOM 762 N N . VAL A 1 97 ? -9.734 -1.033 -2.252 1 96.06 97 VAL A N 1
ATOM 763 C CA . VAL A 1 97 ? -10.352 -2.266 -1.764 1 96.06 97 VAL A CA 1
ATOM 764 C C . VAL A 1 97 ? -9.43 -2.926 -0.736 1 96.06 97 VAL A C 1
ATOM 766 O O . VAL A 1 97 ? -8.234 -3.102 -0.984 1 96.06 97 VAL A O 1
ATOM 769 N N . MET A 1 98 ? -9.977 -3.188 0.384 1 95.44 98 MET A N 1
ATOM 770 C CA . MET A 1 98 ? -9.242 -3.912 1.421 1 95.44 98 MET A CA 1
ATOM 771 C C . MET A 1 98 ? -9.867 -5.281 1.671 1 95.44 98 MET A C 1
ATOM 773 O O . MET A 1 98 ? -11.055 -5.379 1.969 1 95.44 98 MET A O 1
ATOM 777 N N . ILE A 1 99 ? -9.078 -6.262 1.536 1 96 99 ILE A N 1
ATOM 778 C CA . ILE A 1 99 ? -9.508 -7.645 1.723 1 96 99 ILE A CA 1
ATOM 779 C C . ILE A 1 99 ? -8.891 -8.211 2.998 1 96 99 ILE A C 1
ATOM 781 O O . ILE A 1 99 ? -7.668 -8.188 3.162 1 96 99 ILE A O 1
ATOM 785 N N . PHE A 1 100 ? -9.781 -8.617 3.871 1 95.38 100 PHE A N 1
ATOM 786 C CA . PHE A 1 100 ? -9.344 -9.281 5.094 1 95.38 100 PHE A CA 1
ATOM 787 C C . PHE A 1 100 ? -9.609 -10.781 5.016 1 95.38 100 PHE A C 1
ATOM 789 O O . PHE A 1 100 ? -10.719 -11.211 4.688 1 95.38 100 PHE A O 1
ATOM 796 N N . GLY A 1 101 ? -8.516 -11.516 5.277 1 95.25 101 GLY A N 1
ATOM 797 C CA . GLY A 1 101 ? -8.68 -12.961 5.168 1 95.25 101 GLY A CA 1
ATOM 798 C C . GLY A 1 101 ? -7.5 -13.742 5.703 1 95.25 101 GLY A C 1
ATOM 799 O O . GLY A 1 101 ? -6.734 -13.234 6.523 1 95.25 101 GLY A O 1
ATOM 800 N N . LYS A 1 102 ? -7.457 -15.016 5.258 1 94.25 102 LYS A N 1
ATOM 801 C CA . LYS A 1 102 ? -6.391 -15.93 5.664 1 94.25 102 LYS A CA 1
ATOM 802 C C . LYS A 1 102 ? -5.523 -16.312 4.473 1 94.25 102 LYS A C 1
ATOM 804 O O . LYS A 1 102 ? -6.035 -16.625 3.396 1 94.25 102 LYS A O 1
ATOM 809 N N . ALA A 1 103 ? -4.227 -16.234 4.711 1 94.06 103 ALA A N 1
ATOM 810 C CA . ALA A 1 103 ? -3.279 -16.656 3.686 1 94.06 103 ALA A CA 1
ATOM 811 C C . ALA A 1 103 ? -2.824 -18.094 3.934 1 94.06 103 ALA A C 1
ATOM 813 O O . ALA A 1 103 ? -2.4 -18.438 5.039 1 94.06 103 ALA A O 1
ATOM 814 N N . GLU A 1 104 ? -2.912 -18.938 2.904 1 93.75 104 GLU A N 1
ATOM 815 C CA . GLU A 1 104 ? -2.492 -20.328 2.996 1 93.75 104 GLU A CA 1
ATOM 816 C C . GLU A 1 104 ? -1.664 -20.734 1.782 1 93.75 104 GLU A C 1
ATOM 818 O O . GLU A 1 104 ? -1.95 -20.312 0.659 1 93.75 104 GLU A O 1
ATOM 823 N N . LYS A 1 105 ? -0.69 -21.562 2.072 1 91.94 105 LYS A N 1
ATOM 824 C CA . LYS A 1 105 ? 0.085 -22.109 0.965 1 91.94 105 LYS A CA 1
ATOM 825 C C . LYS A 1 105 ? -0.752 -23.078 0.136 1 91.94 105 LYS A C 1
ATOM 827 O O . LYS A 1 105 ? -1.472 -23.906 0.688 1 91.94 105 LYS A O 1
ATOM 832 N N . VAL A 1 106 ? -0.661 -22.875 -1.16 1 91.5 106 VAL A N 1
ATOM 833 C CA . VAL A 1 106 ? -1.393 -23.766 -2.055 1 91.5 106 VAL A CA 1
ATOM 834 C C . VAL A 1 106 ? -0.637 -25.078 -2.203 1 91.5 106 VAL A C 1
ATOM 836 O O . VAL A 1 106 ? 0.489 -25.094 -2.707 1 91.5 106 VAL A O 1
ATOM 839 N N . SER A 1 107 ? -1.261 -26.172 -1.796 1 89.06 107 SER A N 1
ATOM 840 C CA . SER A 1 107 ? -0.617 -27.484 -1.842 1 89.06 107 SER A CA 1
ATOM 841 C C . SER A 1 107 ? -0.949 -28.219 -3.137 1 89.06 107 SER A C 1
ATOM 843 O O . SER A 1 107 ? -0.181 -29.062 -3.588 1 89.06 107 SER A O 1
ATOM 845 N N . ASP A 1 108 ? -2.057 -27.859 -3.707 1 89.69 108 ASP A N 1
ATOM 846 C CA . ASP A 1 108 ? -2.463 -28.469 -4.969 1 89.69 108 ASP A CA 1
ATOM 847 C C . ASP A 1 108 ? -1.649 -27.922 -6.137 1 89.69 108 ASP A C 1
ATOM 849 O O . ASP A 1 108 ? -1.729 -26.734 -6.445 1 89.69 108 ASP A O 1
ATOM 853 N N . GLN A 1 109 ? -0.917 -28.781 -6.781 1 84.75 109 GLN A N 1
ATOM 854 C CA . GLN A 1 109 ? 0.001 -28.375 -7.84 1 84.75 109 GLN A CA 1
ATOM 855 C C . GLN A 1 109 ? -0.756 -27.797 -9.031 1 84.75 109 GLN A C 1
ATOM 857 O O . GLN A 1 109 ? -0.268 -26.875 -9.695 1 84.75 109 GLN A O 1
ATOM 862 N N . GLU A 1 110 ? -1.882 -28.344 -9.312 1 87.81 110 GLU A N 1
ATOM 863 C CA . GLU A 1 110 ? -2.676 -27.844 -10.43 1 87.81 110 GLU A CA 1
ATOM 864 C C . GLU A 1 110 ? -3.207 -26.438 -10.141 1 87.81 110 GLU A C 1
ATOM 866 O O . GLU A 1 110 ? -3.209 -25.578 -11.023 1 87.81 110 GLU A O 1
ATOM 871 N N . GLU A 1 111 ? -3.67 -26.234 -8.922 1 91.75 111 GLU A N 1
ATOM 872 C CA . GLU A 1 111 ? -4.121 -24.906 -8.516 1 91.75 111 GLU A CA 1
ATOM 873 C C . GLU A 1 111 ? -2.98 -23.906 -8.57 1 91.75 111 GLU A C 1
ATOM 875 O O . GLU A 1 111 ? -3.162 -22.781 -9.055 1 91.75 111 GLU A O 1
ATOM 880 N N . ALA A 1 112 ? -1.866 -24.328 -8.117 1 89.5 112 ALA A N 1
ATOM 881 C CA . ALA A 1 112 ? -0.694 -23.453 -8.141 1 89.5 112 ALA A CA 1
ATOM 882 C C . ALA A 1 112 ? -0.307 -23.094 -9.57 1 89.5 112 ALA A C 1
ATOM 884 O O . ALA A 1 112 ? -0.022 -21.938 -9.867 1 89.5 112 ALA A O 1
ATOM 885 N N . ALA A 1 113 ? -0.296 -24.078 -10.43 1 87.5 113 ALA A N 1
ATOM 886 C CA . ALA A 1 113 ? 0.059 -23.844 -11.828 1 87.5 113 ALA A CA 1
ATOM 887 C C . ALA A 1 113 ? -0.921 -22.891 -12.5 1 87.5 113 ALA A C 1
ATOM 889 O O . ALA A 1 113 ? -0.515 -22 -13.258 1 87.5 113 ALA A O 1
ATOM 890 N N . GLU A 1 114 ? -2.148 -23.125 -12.234 1 90.88 114 GLU A N 1
ATOM 891 C CA . GLU A 1 114 ? -3.176 -22.266 -12.797 1 90.88 114 GLU A CA 1
ATOM 892 C C . GLU A 1 114 ? -2.996 -20.812 -12.32 1 90.88 114 GLU A C 1
ATOM 894 O O . GLU A 1 114 ? -3.068 -19.891 -13.125 1 90.88 114 GLU A O 1
ATOM 899 N N . ALA A 1 115 ? -2.793 -20.625 -11.07 1 91.62 115 ALA A N 1
ATOM 900 C CA . ALA A 1 115 ? -2.586 -19.297 -10.5 1 91.62 115 ALA A CA 1
ATOM 901 C C . ALA A 1 115 ? -1.36 -18.625 -11.117 1 91.62 115 ALA A C 1
ATOM 903 O O . ALA A 1 115 ? -1.404 -17.438 -11.469 1 91.62 115 ALA A O 1
ATOM 904 N N . LEU A 1 116 ? -0.319 -19.359 -11.266 1 88.19 116 LEU A N 1
ATOM 905 C CA . LEU A 1 116 ? 0.905 -18.812 -11.844 1 88.19 116 LEU A CA 1
ATOM 906 C C . LEU A 1 116 ? 0.694 -18.438 -13.305 1 88.19 116 LEU A C 1
ATOM 908 O O . LEU A 1 116 ? 1.221 -17.422 -13.773 1 88.19 116 LEU A O 1
ATOM 912 N N . TRP A 1 117 ? 0.002 -19.234 -13.93 1 87.81 117 TRP A N 1
ATOM 913 C CA . TRP A 1 117 ? -0.299 -18.922 -15.32 1 87.81 117 TRP A CA 1
ATOM 914 C C . TRP A 1 117 ? -1.112 -17.641 -15.438 1 87.81 117 TRP A C 1
ATOM 916 O O . TRP A 1 117 ? -0.845 -16.797 -16.297 1 87.81 117 TRP A O 1
ATOM 926 N N . LYS A 1 118 ? -2.086 -17.516 -14.586 1 91.88 118 LYS A N 1
ATOM 927 C CA . LYS A 1 118 ? -2.883 -16.281 -14.578 1 91.88 118 LYS A CA 1
ATOM 928 C C . LYS A 1 118 ? -2.014 -15.07 -14.266 1 91.88 118 LYS A C 1
ATOM 930 O O . LYS A 1 118 ? -2.223 -13.992 -14.828 1 91.88 118 LYS A O 1
ATOM 935 N N . LEU A 1 119 ? -1.082 -15.266 -13.391 1 89.88 119 LEU A N 1
ATOM 936 C CA . LEU A 1 119 ? -0.149 -14.195 -13.055 1 89.88 119 LEU A CA 1
ATOM 937 C C . LEU A 1 119 ? 0.683 -13.797 -14.266 1 89.88 119 LEU A C 1
ATOM 939 O O . LEU A 1 119 ? 0.757 -12.617 -14.617 1 89.88 119 LEU A O 1
ATOM 943 N N . VAL A 1 120 ? 1.245 -14.773 -14.922 1 85.56 120 VAL A N 1
ATOM 944 C CA . VAL A 1 120 ? 2.09 -14.531 -16.094 1 85.56 120 VAL A CA 1
ATOM 945 C C . VAL A 1 120 ? 1.277 -13.844 -17.188 1 85.56 120 VAL A C 1
ATOM 947 O O . VAL A 1 120 ? 1.737 -12.875 -17.797 1 85.56 120 VAL A O 1
ATOM 950 N N . ASN A 1 121 ? 0.102 -14.305 -17.391 1 88.19 121 ASN A N 1
ATOM 951 C CA . ASN A 1 121 ? -0.741 -13.742 -18.438 1 88.19 121 ASN A CA 1
ATOM 952 C C . ASN A 1 121 ? -1.191 -12.32 -18.094 1 88.19 121 ASN A C 1
ATOM 954 O O . ASN A 1 121 ? -1.349 -11.484 -18.984 1 88.19 121 ASN A O 1
ATOM 958 N N . LYS A 1 122 ? -1.438 -12.047 -16.859 1 91 122 LYS A N 1
ATOM 959 C CA . LYS A 1 122 ? -1.843 -10.719 -16.438 1 91 122 LYS A CA 1
ATOM 960 C C . LYS A 1 122 ? -0.719 -9.703 -16.641 1 91 122 LYS A C 1
ATOM 962 O O . LYS A 1 122 ? -0.962 -8.578 -17.078 1 91 122 LYS A O 1
ATOM 967 N N . TYR A 1 123 ? 0.465 -10.062 -16.406 1 89.62 123 TYR A N 1
ATOM 968 C CA . TYR A 1 123 ? 1.568 -9.109 -16.375 1 89.62 123 TYR A CA 1
ATOM 969 C C . TYR A 1 123 ? 2.354 -9.148 -17.688 1 89.62 123 TYR A C 1
ATOM 971 O O . TYR A 1 123 ? 3.039 -8.18 -18.031 1 89.62 123 TYR A O 1
ATOM 979 N N . MET A 1 124 ? 2.254 -10.25 -18.375 1 86.5 124 MET A N 1
ATOM 980 C CA . MET A 1 124 ? 2.889 -10.383 -19.672 1 86.5 124 MET A CA 1
ATOM 981 C C . MET A 1 124 ? 1.953 -11.062 -20.672 1 86.5 124 MET A C 1
ATOM 983 O O . MET A 1 124 ? 2.27 -12.133 -21.188 1 86.5 124 MET A O 1
ATOM 987 N N . PRO A 1 125 ? 0.914 -10.383 -20.891 1 85.5 125 PRO A N 1
ATOM 988 C CA . PRO A 1 125 ? -0.066 -11.023 -21.781 1 85.5 125 PRO A CA 1
ATOM 989 C C . PRO A 1 125 ? 0.51 -11.359 -23.156 1 85.5 125 PRO A C 1
ATOM 991 O O . PRO A 1 125 ? 1.117 -10.5 -23.797 1 85.5 125 PRO A O 1
ATOM 994 N N . GLY A 1 126 ? 0.309 -12.609 -23.531 1 79.31 126 GLY A N 1
ATOM 995 C CA . GLY A 1 126 ? 0.665 -13.055 -24.875 1 79.31 126 GLY A CA 1
ATOM 996 C C . GLY A 1 126 ? 2.146 -13.328 -25.047 1 79.31 126 GLY A C 1
ATOM 997 O O . GLY A 1 126 ? 2.596 -13.719 -26.125 1 79.31 126 GLY A O 1
ATOM 998 N N . TYR A 1 127 ? 2.867 -13.07 -24.047 1 78.81 127 TYR A N 1
ATOM 999 C CA . TYR A 1 127 ? 4.309 -13.266 -24.156 1 78.81 127 TYR A CA 1
ATOM 1000 C C . TYR A 1 127 ? 4.664 -14.742 -24.141 1 78.81 127 TYR A C 1
ATOM 1002 O O . TYR A 1 127 ? 5.512 -15.188 -24.922 1 78.81 127 TYR A O 1
ATOM 1010 N N . TYR A 1 128 ? 4.012 -15.422 -23.25 1 76.75 128 TYR A N 1
ATOM 1011 C CA . TYR A 1 128 ? 4.234 -16.859 -23.188 1 76.75 128 TYR A CA 1
ATOM 1012 C C . TYR A 1 128 ? 3.076 -17.625 -23.828 1 76.75 128 TYR A C 1
ATOM 1014 O O . TYR A 1 128 ? 1.909 -17.281 -23.609 1 76.75 128 TY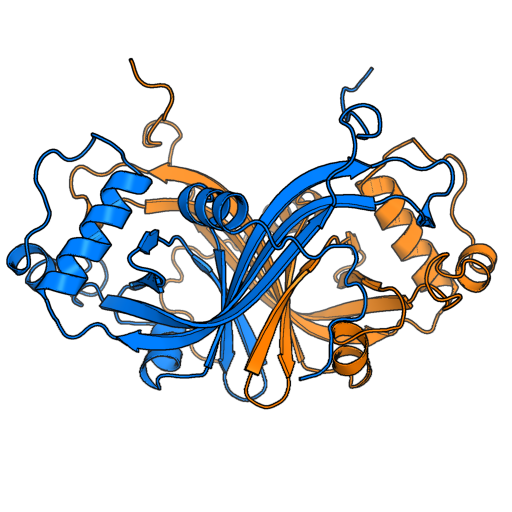R A O 1
ATOM 1022 N N . ASN A 1 129 ? 3.387 -18.531 -24.594 1 75.12 129 ASN A N 1
ATOM 1023 C CA . ASN A 1 129 ? 2.363 -19.188 -25.406 1 75.12 129 ASN A CA 1
ATOM 1024 C C . ASN A 1 129 ? 1.881 -20.484 -24.766 1 75.12 129 ASN A C 1
ATOM 1026 O O . ASN A 1 129 ? 0.797 -20.969 -25.078 1 75.12 129 ASN A O 1
ATOM 1030 N N . ASN A 1 130 ? 2.736 -21.016 -23.891 1 75.06 130 ASN A N 1
ATOM 1031 C CA . ASN A 1 130 ? 2.34 -22.297 -23.312 1 75.06 130 ASN A CA 1
ATOM 1032 C C . ASN A 1 130 ? 2.008 -22.156 -21.828 1 75.06 130 ASN A C 1
ATOM 1034 O O . ASN A 1 130 ? 2.77 -21.547 -21.078 1 75.06 130 ASN A O 1
ATOM 1038 N N . PRO A 1 131 ? 0.804 -22.75 -21.547 1 72.25 131 PRO A N 1
ATOM 1039 C CA . PRO A 1 131 ? 0.461 -22.734 -20.125 1 72.25 131 PRO A CA 1
ATOM 1040 C C . PRO A 1 131 ? 1.49 -23.453 -19.266 1 72.25 131 PRO A C 1
ATOM 1042 O O . PRO A 1 131 ? 2.162 -24.375 -19.734 1 72.25 131 PRO A O 1
ATOM 1045 N N . LEU A 1 132 ? 1.621 -22.828 -18.109 1 72.44 132 LEU A N 1
ATOM 1046 C CA . LEU A 1 132 ? 2.48 -23.516 -17.141 1 72.44 132 LEU A CA 1
ATOM 1047 C C . LEU A 1 132 ? 1.815 -24.797 -16.625 1 72.44 132 LEU A C 1
ATOM 1049 O O . LEU A 1 132 ? 0.592 -24.844 -16.484 1 72.44 132 LEU A O 1
ATOM 1053 N N . THR A 1 133 ? 2.574 -25.859 -16.641 1 70.81 133 THR A N 1
ATOM 1054 C CA . THR A 1 133 ? 2.043 -27.109 -16.141 1 70.81 133 THR A CA 1
ATOM 1055 C C . THR A 1 133 ? 2.467 -27.344 -14.695 1 70.81 133 THR A C 1
ATOM 1057 O O . THR A 1 133 ? 3.367 -26.656 -14.195 1 70.81 133 THR A O 1
ATOM 1060 N N . GLY A 1 134 ? 1.703 -28.141 -14.016 1 66.06 134 GLY A N 1
ATOM 1061 C CA . GLY A 1 134 ? 2.082 -28.516 -12.664 1 66.06 134 GLY A CA 1
ATOM 1062 C C . GLY A 1 134 ? 3.52 -29 -12.562 1 66.06 134 GLY A C 1
ATOM 1063 O O . GLY A 1 134 ? 4.219 -28.656 -11.602 1 66.06 134 GLY A O 1
ATOM 1064 N N . THR A 1 135 ? 3.891 -29.688 -13.562 1 64.56 135 THR A N 1
ATOM 1065 C CA . THR A 1 135 ? 5.258 -30.188 -13.602 1 64.56 135 THR A CA 1
ATOM 1066 C C . THR A 1 135 ? 6.258 -29.047 -13.672 1 64.56 135 THR A C 1
ATOM 1068 O O . THR A 1 135 ? 7.328 -29.109 -13.062 1 64.56 135 THR A O 1
ATOM 1071 N N . PHE A 1 136 ? 5.816 -28.062 -14.422 1 64.12 136 PHE A N 1
ATOM 1072 C CA . PHE A 1 136 ? 6.66 -26.875 -14.523 1 64.12 136 PHE A CA 1
ATOM 1073 C C . PHE A 1 136 ? 6.832 -26.219 -13.156 1 64.12 136 PHE A C 1
ATOM 1075 O O . PHE A 1 136 ? 7.949 -25.875 -12.766 1 64.12 136 PHE A O 1
ATOM 1082 N N . VAL A 1 137 ? 5.738 -26.109 -12.516 1 62 137 VAL A N 1
ATOM 1083 C CA . VAL A 1 137 ? 5.75 -25.453 -11.219 1 62 137 VAL A CA 1
ATOM 1084 C C . VAL A 1 137 ? 6.609 -26.25 -10.242 1 62 137 VAL A C 1
ATOM 1086 O O . VAL A 1 137 ? 7.312 -25.672 -9.406 1 62 137 VAL A O 1
ATOM 1089 N N . GLU A 1 138 ? 6.504 -27.516 -10.312 1 62.41 138 GLU A N 1
ATOM 1090 C CA . GLU A 1 138 ? 7.293 -28.391 -9.453 1 62.41 138 GLU A CA 1
ATOM 1091 C C . GLU A 1 138 ? 8.789 -28.234 -9.719 1 62.41 138 GLU A C 1
ATOM 1093 O O . GLU A 1 138 ? 9.594 -28.297 -8.789 1 62.41 138 GLU A O 1
ATOM 1098 N N . LYS A 1 139 ? 9.031 -28.047 -10.914 1 59.91 139 LYS A N 1
ATOM 1099 C CA . LYS A 1 139 ? 10.43 -28.047 -11.312 1 59.91 139 LYS A CA 1
ATOM 1100 C C . LYS A 1 139 ? 11.039 -26.656 -11.211 1 59.91 139 LYS A C 1
ATOM 1102 O O . LYS A 1 139 ? 12.25 -26.516 -11.047 1 59.91 139 LYS A O 1
ATOM 1107 N N . TYR A 1 140 ? 10.148 -25.844 -11.461 1 57.72 140 TYR A N 1
ATOM 1108 C CA . TYR A 1 140 ? 10.727 -24.5 -11.5 1 57.72 140 TYR A CA 1
ATOM 1109 C C . TYR A 1 140 ? 11.07 -24.016 -10.102 1 57.72 140 TYR A C 1
ATOM 1111 O O . TYR A 1 140 ? 10.258 -24.109 -9.18 1 57.72 140 TYR A O 1
ATOM 1119 N N . ARG A 1 141 ? 12.352 -24.094 -9.945 1 57.12 141 ARG A N 1
ATOM 1120 C CA . ARG A 1 141 ? 13.047 -23.625 -8.75 1 57.12 141 ARG A CA 1
ATOM 1121 C C . ARG A 1 141 ? 13.539 -22.188 -8.945 1 57.12 141 ARG A C 1
ATOM 1123 O O . ARG A 1 141 ? 13.867 -21.781 -10.062 1 57.12 141 ARG A O 1
ATOM 1130 N N . SER A 1 142 ? 13.234 -21.469 -7.938 1 54.53 142 SER A N 1
ATOM 1131 C CA . SER A 1 142 ? 13.789 -20.109 -7.98 1 54.53 142 SER A CA 1
ATOM 1132 C C . SER A 1 142 ? 15.266 -20.141 -8.336 1 54.53 142 SER A C 1
ATOM 1134 O O . SER A 1 142 ? 16.016 -21 -7.871 1 54.53 142 SER A O 1
ATOM 1136 N N . SER A 1 143 ? 15.617 -19.453 -9.484 1 49.81 143 SER A N 1
ATOM 1137 C CA . SER A 1 143 ? 17.031 -19.328 -9.797 1 49.81 143 SER A CA 1
ATOM 1138 C C . SER A 1 143 ? 17.828 -18.828 -8.594 1 49.81 143 SER A C 1
ATOM 1140 O O . SER A 1 143 ? 19.031 -19.047 -8.508 1 49.81 143 SER A O 1
ATOM 1142 N N . LEU A 1 144 ? 17.094 -18.219 -7.746 1 47.97 144 LEU A N 1
ATOM 1143 C CA . LEU A 1 144 ? 17.812 -17.547 -6.66 1 47.97 144 LEU A CA 1
ATOM 1144 C C . LEU A 1 144 ? 18.094 -18.531 -5.523 1 47.97 144 LEU A C 1
ATOM 1146 O O . LEU A 1 144 ? 19.172 -18.469 -4.906 1 47.97 144 LEU A O 1
ATOM 1150 N N . ASP A 1 145 ? 17.203 -19.344 -5.117 1 52 145 ASP A N 1
ATOM 1151 C CA . ASP A 1 145 ? 17.469 -20.141 -3.918 1 52 145 ASP A CA 1
ATOM 1152 C C . ASP A 1 145 ? 17.172 -21.609 -4.16 1 52 145 ASP A C 1
ATOM 1154 O O . ASP A 1 145 ? 17.234 -22.422 -3.232 1 52 145 ASP A O 1
ATOM 1158 N N . GLU A 1 146 ? 17 -21.969 -5.391 1 57.78 146 GLU A N 1
ATOM 1159 C CA . GLU A 1 146 ? 16.719 -23.359 -5.754 1 57.78 146 GLU A CA 1
ATOM 1160 C C . GLU A 1 146 ? 15.445 -23.844 -5.062 1 57.78 146 GLU A C 1
ATOM 1162 O O . GLU A 1 146 ? 15.227 -25.062 -4.961 1 57.78 146 GLU A O 1
ATOM 1167 N N . ASN A 1 147 ? 14.797 -22.891 -4.402 1 59.59 147 ASN A N 1
ATOM 1168 C CA . ASN A 1 147 ? 13.531 -23.266 -3.785 1 59.59 147 ASN A CA 1
ATOM 1169 C C . ASN A 1 147 ? 12.375 -23.156 -4.773 1 59.59 147 ASN A C 1
ATOM 1171 O O . ASN A 1 147 ? 12.414 -22.344 -5.699 1 59.59 147 ASN A O 1
ATOM 1175 N N . PRO A 1 148 ? 11.547 -24.172 -4.652 1 63.28 148 PRO A N 1
ATOM 1176 C CA . PRO A 1 148 ? 10.383 -24.109 -5.539 1 63.28 148 PRO A CA 1
ATOM 1177 C C . PRO A 1 148 ? 9.531 -22.859 -5.305 1 63.28 148 PRO A C 1
ATOM 1179 O O . PRO A 1 148 ? 9.523 -22.312 -4.199 1 63.28 148 PRO A O 1
ATOM 1182 N N . VAL A 1 149 ? 9.094 -22.312 -6.336 1 72.44 149 VAL A N 1
ATOM 1183 C CA . VAL A 1 149 ? 8.164 -21.188 -6.289 1 72.44 149 VAL A CA 1
ATOM 1184 C C . VAL A 1 149 ? 6.977 -21.547 -5.395 1 72.44 149 VAL A C 1
ATOM 1186 O O . VAL A 1 149 ? 6.492 -22.672 -5.414 1 72.44 149 VAL A O 1
ATOM 1189 N N . SER A 1 150 ? 6.723 -20.703 -4.445 1 82.94 150 SER A N 1
ATOM 1190 C CA . SER A 1 150 ? 5.562 -20.891 -3.58 1 82.94 150 SER A CA 1
ATOM 1191 C C . SER A 1 150 ? 4.406 -19.984 -4 1 82.94 150 SER A C 1
ATOM 1193 O O . SER A 1 150 ? 4.625 -18.875 -4.469 1 82.94 150 SER A O 1
ATOM 1195 N N . VAL A 1 151 ? 3.203 -20.609 -3.971 1 90.5 151 VAL A N 1
ATOM 1196 C CA . VAL A 1 151 ? 1.983 -19.844 -4.246 1 90.5 151 VAL A CA 1
ATOM 1197 C C . VAL A 1 151 ? 1.113 -19.797 -2.99 1 90.5 151 VAL A C 1
ATOM 1199 O O . VAL A 1 151 ? 0.935 -20.812 -2.311 1 90.5 151 VAL A O 1
ATOM 1202 N N . TYR A 1 152 ? 0.642 -18.641 -2.67 1 94 152 TYR A N 1
ATOM 1203 C CA . TYR A 1 152 ? -0.264 -18.453 -1.542 1 94 152 TYR A CA 1
ATOM 1204 C C . TYR A 1 152 ? -1.631 -17.969 -2.014 1 94 152 TYR A C 1
ATOM 1206 O O . TYR A 1 152 ? -1.729 -17.234 -2.992 1 94 152 TYR A O 1
ATOM 1214 N N . ARG A 1 153 ? -2.588 -18.422 -1.307 1 96 153 ARG A N 1
ATOM 1215 C CA . ARG A 1 153 ? -3.963 -17.984 -1.542 1 96 153 ARG A CA 1
ATOM 1216 C C . ARG A 1 153 ? -4.516 -17.234 -0.335 1 96 153 ARG A C 1
ATOM 1218 O O . ARG A 1 153 ? -4.414 -17.719 0.798 1 96 153 ARG A O 1
ATOM 1225 N N . ILE A 1 154 ? -5.008 -16.062 -0.528 1 96.38 154 ILE A N 1
ATOM 1226 C CA . ILE A 1 154 ? -5.762 -15.344 0.495 1 96.38 154 ILE A CA 1
ATOM 1227 C C . ILE A 1 154 ? -7.258 -15.539 0.267 1 96.38 154 ILE A C 1
ATOM 1229 O O . ILE A 1 154 ? -7.812 -15.047 -0.718 1 96.38 154 ILE A O 1
ATOM 1233 N N . THR A 1 155 ? -7.852 -16.234 1.137 1 96.12 155 THR A N 1
ATOM 1234 C CA . THR A 1 155 ? -9.305 -16.406 1.109 1 96.12 155 THR A CA 1
ATOM 1235 C C . THR A 1 155 ? -9.992 -15.273 1.873 1 96.12 155 THR A C 1
ATOM 1237 O O . THR A 1 155 ? -9.82 -15.141 3.088 1 96.12 155 THR A O 1
ATOM 1240 N N . PRO A 1 156 ? -10.805 -14.469 1.139 1 95.94 156 PRO A N 1
ATOM 1241 C CA . PRO A 1 156 ? -11.438 -13.32 1.797 1 95.94 156 PRO A CA 1
ATOM 1242 C C . PRO A 1 156 ? -12.445 -13.742 2.861 1 95.94 156 PRO A C 1
ATOM 1244 O O . PRO A 1 156 ? -13.25 -14.656 2.637 1 95.94 156 PRO A O 1
ATOM 1247 N N . GLN A 1 157 ? -12.406 -13.125 3.988 1 93.75 157 GLN A N 1
ATOM 1248 C CA . GLN A 1 157 ? -13.422 -13.234 5.031 1 93.75 157 GLN A CA 1
ATOM 1249 C C . GLN A 1 157 ? -14.289 -11.984 5.09 1 93.75 157 GLN A C 1
ATOM 1251 O O . GLN A 1 157 ? -15.492 -12.07 5.336 1 93.75 157 GLN A O 1
ATOM 1256 N N . TRP A 1 158 ? -13.617 -10.859 4.883 1 91.12 158 TRP A N 1
ATOM 1257 C CA . TRP A 1 158 ? -14.273 -9.555 4.816 1 91.12 158 TRP A CA 1
ATOM 1258 C C . TRP A 1 158 ? -13.594 -8.664 3.781 1 91.12 158 TRP A C 1
ATOM 1260 O O . TRP A 1 158 ? -12.398 -8.797 3.521 1 91.12 158 TRP A O 1
ATOM 1270 N N . MET A 1 159 ? -14.484 -7.816 3.127 1 91.75 159 MET A N 1
ATOM 1271 C CA . MET A 1 159 ? -13.945 -6.898 2.123 1 91.75 159 MET A CA 1
ATOM 1272 C C . MET A 1 159 ? -14.609 -5.531 2.23 1 91.75 159 MET A C 1
ATOM 1274 O O . MET A 1 159 ? -15.82 -5.434 2.43 1 91.75 159 MET A O 1
ATOM 1278 N N . THR A 1 160 ? -13.828 -4.504 2.191 1 91.06 160 THR A N 1
ATOM 1279 C CA . THR A 1 160 ? -14.328 -3.133 2.145 1 91.06 160 THR A CA 1
ATOM 1280 C C . THR A 1 160 ? -13.797 -2.408 0.908 1 91.06 160 THR A C 1
ATOM 1282 O O . THR A 1 160 ? -12.648 -2.6 0.513 1 91.06 160 THR A O 1
ATOM 1285 N N . ALA A 1 161 ? -14.648 -1.753 0.275 1 92.19 161 ALA A N 1
ATOM 1286 C CA . ALA A 1 161 ? -14.297 -0.946 -0.89 1 92.19 161 ALA A CA 1
ATOM 1287 C C . ALA A 1 161 ? -14.727 0.506 -0.702 1 92.19 161 ALA A C 1
ATOM 1289 O O . ALA A 1 161 ? -15.867 0.779 -0.325 1 92.19 161 ALA A O 1
ATOM 1290 N N . LYS A 1 162 ? -13.758 1.442 -0.876 1 87.94 162 LYS A N 1
ATOM 1291 C CA . LYS A 1 162 ? -14.031 2.873 -0.781 1 87.94 162 LYS A CA 1
ATOM 1292 C C . LYS A 1 162 ? -13.648 3.592 -2.074 1 87.94 162 LYS A C 1
ATOM 1294 O O . LYS A 1 162 ? -12.656 3.248 -2.713 1 87.94 162 LYS A O 1
ATOM 1299 N N . GLU A 1 163 ? -14.523 4.43 -2.453 1 87.62 163 GLU A N 1
ATOM 1300 C CA . GLU A 1 163 ? -14.266 5.227 -3.648 1 87.62 163 GLU A CA 1
ATOM 1301 C C . GLU A 1 163 ? -14.648 6.688 -3.434 1 87.62 163 GLU A C 1
ATOM 1303 O O . GLU A 1 163 ? -15.656 6.98 -2.787 1 87.62 163 GLU A O 1
ATOM 1308 N N . ASN A 1 164 ? -13.75 7.543 -3.795 1 80.44 164 ASN A N 1
ATOM 1309 C CA . ASN A 1 164 ? -14.055 8.969 -3.922 1 80.44 164 ASN A CA 1
ATOM 1310 C C . ASN A 1 164 ? -14.039 9.414 -5.379 1 80.44 164 ASN A C 1
ATOM 1312 O O . ASN A 1 164 ? -12.984 9.766 -5.918 1 80.44 164 ASN A O 1
ATOM 1316 N N . SER A 1 165 ? -15.266 9.211 -5.992 1 69 165 SER A N 1
ATOM 1317 C CA . SER A 1 165 ? -15.375 9.547 -7.406 1 69 165 SER A CA 1
ATOM 1318 C C . SER A 1 165 ? -15.766 11.008 -7.602 1 69 165 SER A C 1
ATOM 1320 O O . SER A 1 165 ? -16.641 11.516 -6.906 1 69 165 SER A O 1
ATOM 1322 N N . VAL A 1 166 ? -14.82 11.898 -7.891 1 62.72 166 VAL A N 1
ATOM 1323 C CA . VAL A 1 166 ? -15.219 13.281 -8.164 1 62.72 166 VAL A CA 1
ATOM 1324 C C . VAL A 1 166 ? -15.219 13.523 -9.672 1 62.72 166 VAL A C 1
ATOM 1326 O O . VAL A 1 166 ? -14.508 12.844 -10.422 1 62.72 166 VAL A O 1
ATOM 1329 N N . GLU A 1 167 ? -16.234 14.32 -10.047 1 59.25 167 GLU A N 1
ATOM 1330 C CA . GLU A 1 167 ? -16.297 14.758 -11.438 1 59.25 167 GLU A CA 1
ATOM 1331 C C . GLU A 1 167 ? -14.969 15.375 -11.883 1 59.25 167 GLU A C 1
ATOM 1333 O O . GLU A 1 167 ? -14.305 16.062 -11.102 1 59.25 167 GLU A O 1
ATOM 1338 N N . SER A 1 168 ? -14.438 14.852 -13.062 1 58.28 168 SER A N 1
ATOM 1339 C CA . SER A 1 168 ? -13.18 15.25 -13.703 1 58.28 168 SER A CA 1
ATOM 1340 C C . SER A 1 168 ? -12.945 16.75 -13.562 1 58.28 168 SER A C 1
ATOM 1342 O O . SER A 1 168 ? -11.797 17.188 -13.43 1 58.28 168 SER A O 1
ATOM 1344 N N . GLU A 1 169 ? -14.016 17.547 -13.508 1 56.09 169 GLU A N 1
ATOM 1345 C CA . GLU A 1 169 ? -13.867 19 -13.523 1 56.09 169 GLU A CA 1
ATOM 1346 C C . GLU A 1 169 ? -13.289 19.5 -12.211 1 56.09 169 GLU A C 1
ATOM 1348 O O . GLU A 1 169 ? -12.727 20.609 -12.156 1 56.09 169 GLU A O 1
ATOM 1353 N N . ASN A 1 170 ? -13.32 18.781 -11.219 1 61.94 170 ASN A N 1
ATOM 1354 C CA . ASN A 1 170 ? -12.867 19.25 -9.906 1 61.94 170 ASN A CA 1
ATOM 1355 C C . ASN A 1 170 ? -11.508 18.656 -9.547 1 61.94 170 ASN A C 1
ATOM 1357 O O . ASN A 1 170 ? -11.039 18.812 -8.414 1 61.94 170 ASN A O 1
ATOM 1361 N N . LEU A 1 171 ? -10.914 18 -10.555 1 68.38 171 LEU A N 1
ATOM 1362 C CA . LEU A 1 171 ? -9.586 17.438 -10.32 1 68.38 171 LEU A CA 1
ATOM 1363 C C . LEU A 1 171 ? -8.5 18.484 -10.523 1 68.38 171 LEU A C 1
ATOM 1365 O O . LEU A 1 171 ? -8.562 19.266 -11.469 1 68.38 171 LEU A O 1
ATOM 1369 N N . PHE A 1 172 ? -7.75 18.672 -9.523 1 68.44 172 PHE A N 1
ATOM 1370 C CA . PHE A 1 172 ? -6.613 19.578 -9.648 1 68.44 172 PHE A CA 1
ATOM 1371 C C . PHE A 1 172 ? -5.68 19.125 -10.766 1 68.44 172 PHE A C 1
ATOM 1373 O O . PHE A 1 172 ? -5.23 17.969 -10.773 1 68.44 172 PHE A O 1
ATOM 1380 N N . ASN A 1 173 ? -5.699 19.719 -11.969 1 58.72 173 ASN A N 1
ATOM 1381 C CA . ASN A 1 173 ? -4.836 19.406 -13.102 1 58.72 173 ASN A CA 1
ATOM 1382 C C . ASN A 1 173 ? -3.42 19.922 -12.891 1 58.72 173 ASN A C 1
ATOM 1384 O O . ASN A 1 173 ? -3.225 21.125 -12.68 1 58.72 173 ASN A O 1
ATOM 1388 N N . LEU A 1 174 ? -2.525 19.125 -12.461 1 52.69 174 LEU A N 1
ATOM 1389 C CA . LEU A 1 174 ? -1.12 19.516 -12.461 1 52.69 174 LEU A CA 1
ATOM 1390 C C . LEU A 1 174 ? -0.699 20.031 -13.836 1 52.69 174 LEU A C 1
ATOM 1392 O O . LEU A 1 174 ? 0.495 20.172 -14.102 1 52.69 174 LEU A O 1
ATOM 1396 N N . GLU A 1 175 ? -1.425 20.219 -14.891 1 40 175 GLU A N 1
ATOM 1397 C CA . GLU A 1 175 ? -0.825 20.797 -16.078 1 40 175 GLU A CA 1
ATOM 1398 C C . GLU A 1 175 ? -0.214 22.172 -15.781 1 40 175 GLU A C 1
ATOM 1400 O O . GLU A 1 175 ? -0.872 23.031 -15.195 1 40 175 GLU A O 1
ATOM 1405 N N . ILE A 1 176 ? 1.106 22.25 -15.461 1 36.12 176 ILE A N 1
ATOM 1406 C CA . ILE A 1 176 ? 1.907 23.469 -15.555 1 36.12 176 ILE A CA 1
ATOM 1407 C C . ILE A 1 176 ? 1.38 24.359 -16.688 1 36.12 176 ILE A C 1
ATOM 1409 O O . ILE A 1 176 ? 1.343 23.922 -17.844 1 36.12 176 ILE A O 1
ATOM 1413 N N . LYS A 1 177 ? 0.52 25.312 -16.406 1 28.2 177 LYS A N 1
ATOM 1414 C CA . LYS A 1 177 ? 0.6 26.5 -17.25 1 28.2 177 LYS A CA 1
ATOM 1415 C C . LYS A 1 177 ? 2.01 27.078 -17.25 1 28.2 177 LYS A C 1
ATOM 1417 O O . LYS A 1 177 ? 2.676 27.109 -16.219 1 28.2 177 LYS A O 1
ATOM 1422 N N . MET B 1 1 ? 18.734 -9.039 14.352 1 26.03 1 MET B N 1
ATOM 1423 C CA . MET B 1 1 ? 18.219 -8.172 13.297 1 26.03 1 MET B CA 1
ATOM 1424 C C . MET B 1 1 ? 18.156 -8.922 11.969 1 26.03 1 MET B C 1
ATOM 1426 O O . MET B 1 1 ? 19.188 -9.312 11.422 1 26.03 1 MET B O 1
ATOM 1430 N N . ASP B 1 2 ? 17.359 -9.891 11.672 1 32.09 2 ASP B N 1
ATOM 1431 C CA . ASP B 1 2 ? 17.438 -10.867 10.594 1 32.09 2 ASP B CA 1
ATOM 1432 C C . ASP B 1 2 ? 17.562 -10.18 9.234 1 32.09 2 ASP B C 1
ATOM 1434 O O . ASP B 1 2 ? 16.797 -9.25 8.938 1 32.09 2 ASP B O 1
ATOM 1438 N N . GLN B 1 3 ? 18.797 -10.18 8.703 1 31.8 3 GLN B N 1
ATOM 1439 C CA . GLN B 1 3 ? 19.281 -9.633 7.441 1 31.8 3 GLN B CA 1
ATOM 1440 C C . GLN B 1 3 ? 18.375 -10.039 6.285 1 31.8 3 GLN B C 1
ATOM 1442 O O . GLN B 1 3 ? 17.984 -11.203 6.172 1 31.8 3 GLN B O 1
ATOM 1447 N N . VAL B 1 4 ? 17.594 -9.188 5.957 1 40.56 4 VAL B N 1
ATOM 1448 C CA . VAL B 1 4 ? 16.781 -9.414 4.762 1 40.56 4 VAL B CA 1
ATOM 1449 C C . VAL B 1 4 ? 17.641 -10.055 3.674 1 40.56 4 VAL B C 1
ATOM 1451 O O . VAL B 1 4 ? 18.734 -9.57 3.377 1 40.56 4 VAL B O 1
ATOM 1454 N N . ARG B 1 5 ? 17.578 -11.242 3.396 1 38.94 5 ARG B N 1
ATOM 1455 C CA . ARG B 1 5 ? 18.422 -12.016 2.482 1 38.94 5 ARG B CA 1
ATOM 1456 C C . ARG B 1 5 ? 18.625 -11.266 1.173 1 38.94 5 ARG B C 1
ATOM 1458 O O . ARG B 1 5 ? 19.641 -11.461 0.496 1 38.94 5 ARG B O 1
ATOM 1465 N N . TYR B 1 6 ? 17.609 -10.836 0.486 1 41.28 6 TYR B N 1
ATOM 1466 C CA . TYR B 1 6 ? 17.938 -10.312 -0.833 1 41.28 6 TYR B CA 1
ATOM 1467 C C . TYR B 1 6 ? 18.469 -8.891 -0.736 1 41.28 6 TYR B C 1
ATOM 1469 O O . TYR B 1 6 ? 17.703 -7.93 -0.724 1 41.28 6 TYR B O 1
ATOM 1477 N N . THR B 1 7 ? 19.594 -8.703 -0.181 1 45.72 7 THR B N 1
ATOM 1478 C CA . THR B 1 7 ? 20.391 -7.477 -0.079 1 45.72 7 THR B CA 1
ATOM 1479 C C . THR B 1 7 ? 20.562 -6.836 -1.451 1 45.72 7 THR B C 1
ATOM 1481 O O . THR B 1 7 ? 20.953 -5.668 -1.55 1 45.72 7 THR B O 1
ATOM 1484 N N . GLN B 1 8 ? 20.297 -7.676 -2.482 1 45.88 8 GLN B N 1
ATOM 1485 C CA . GLN B 1 8 ? 20.656 -7.137 -3.791 1 45.88 8 GLN B CA 1
ATOM 1486 C C . GLN B 1 8 ? 19.734 -5.988 -4.184 1 45.88 8 GLN B C 1
ATOM 1488 O O . GLN B 1 8 ? 20.109 -5.117 -4.969 1 45.88 8 GLN B O 1
ATOM 1493 N N . ARG B 1 9 ? 18.625 -5.953 -3.57 1 58.59 9 ARG B N 1
ATOM 1494 C CA . ARG B 1 9 ? 17.75 -4.895 -4.055 1 58.59 9 ARG B CA 1
ATOM 1495 C C . ARG B 1 9 ? 17.703 -3.727 -3.072 1 58.59 9 ARG B C 1
ATOM 1497 O O . ARG B 1 9 ? 16.859 -2.844 -3.188 1 58.59 9 ARG B O 1
ATOM 1504 N N . ASN B 1 10 ? 18.828 -3.715 -2.25 1 67.88 10 ASN B N 1
ATOM 1505 C CA . ASN B 1 10 ? 18.891 -2.615 -1.292 1 67.88 10 ASN B CA 1
ATOM 1506 C C . ASN B 1 10 ? 19.359 -1.321 -1.948 1 67.88 10 ASN B C 1
ATOM 1508 O O . ASN B 1 10 ? 20.391 -1.302 -2.621 1 67.88 10 ASN B O 1
ATOM 1512 N N . CYS B 1 11 ? 18.5 -0.423 -1.989 1 75.19 11 CYS B N 1
ATOM 1513 C CA . CYS B 1 11 ? 18.906 0.922 -2.375 1 75.19 11 CYS B CA 1
ATOM 1514 C C . CYS B 1 11 ? 19.484 1.678 -1.184 1 75.19 11 CYS B C 1
ATOM 1516 O O . CYS B 1 11 ? 18.797 1.916 -0.196 1 75.19 11 CYS B O 1
ATOM 1518 N N . THR B 1 12 ? 20.734 1.987 -1.261 1 78.12 12 THR B N 1
ATOM 1519 C CA . THR B 1 12 ? 21.375 2.658 -0.136 1 78.12 12 THR B CA 1
ATOM 1520 C C . THR B 1 12 ? 21.641 4.125 -0.465 1 78.12 12 THR B C 1
ATOM 1522 O O . THR B 1 12 ? 22.25 4.844 0.336 1 78.12 12 THR B O 1
ATOM 1525 N N . ASP B 1 13 ? 21.172 4.566 -1.684 1 86.25 13 ASP B N 1
ATOM 1526 C CA . ASP B 1 13 ? 21.328 5.965 -2.076 1 86.25 13 ASP B CA 1
ATOM 1527 C C . ASP B 1 13 ? 20.359 6.859 -1.321 1 86.25 13 ASP B C 1
ATOM 1529 O O . ASP B 1 13 ? 19.188 6.957 -1.69 1 86.25 13 ASP B O 1
ATOM 1533 N N . LYS B 1 14 ? 20.891 7.582 -0.391 1 89 14 LYS B N 1
ATOM 1534 C CA . LYS B 1 14 ? 20.047 8.391 0.493 1 89 14 LYS B CA 1
ATOM 1535 C C . LYS B 1 14 ? 19.312 9.477 -0.288 1 89 14 LYS B C 1
ATOM 1537 O O . LYS B 1 14 ? 18.156 9.773 -0.002 1 89 14 LYS B O 1
ATOM 1542 N N . GLU B 1 15 ? 20 10.047 -1.256 1 92 15 GLU B N 1
ATOM 1543 C CA . GLU B 1 15 ? 19.391 11.109 -2.047 1 92 15 GLU B CA 1
ATOM 1544 C C . GLU B 1 15 ? 18.219 10.57 -2.881 1 92 15 GLU B C 1
ATOM 1546 O O . GLU B 1 15 ? 17.188 11.219 -2.99 1 92 15 GLU B O 1
ATOM 1551 N N . LYS B 1 16 ? 18.422 9.43 -3.486 1 92.12 16 LYS B N 1
ATOM 1552 C CA . LYS B 1 16 ? 17.375 8.797 -4.281 1 92.12 16 LYS B CA 1
ATOM 1553 C C . LYS B 1 16 ? 16.172 8.438 -3.418 1 92.12 16 LYS B C 1
ATOM 1555 O O . LYS B 1 16 ? 15.031 8.672 -3.812 1 92.12 16 LYS B O 1
ATOM 1560 N N . ILE B 1 17 ? 16.453 7.91 -2.266 1 93.5 17 ILE B N 1
ATOM 1561 C CA . ILE B 1 17 ? 15.398 7.527 -1.333 1 93.5 17 ILE B CA 1
ATOM 1562 C C . ILE B 1 17 ? 14.625 8.766 -0.891 1 93.5 17 ILE B C 1
ATOM 1564 O O . ILE B 1 17 ? 13.391 8.766 -0.895 1 93.5 17 ILE B O 1
ATOM 1568 N N . GLU B 1 18 ? 15.344 9.797 -0.563 1 93.69 18 GLU B N 1
ATOM 1569 C CA . GLU B 1 18 ? 14.703 11.039 -0.131 1 93.69 18 GLU B CA 1
ATOM 1570 C C . GLU B 1 18 ? 13.836 11.625 -1.241 1 93.69 18 GLU B C 1
ATOM 1572 O O . GLU B 1 18 ? 12.703 12.039 -0.998 1 93.69 18 GLU B O 1
ATOM 1577 N N . SER B 1 19 ? 14.391 11.641 -2.441 1 95 19 SER B N 1
ATOM 1578 C CA . SER B 1 19 ? 13.633 12.141 -3.582 1 95 19 SER B CA 1
ATOM 1579 C C . SER B 1 19 ? 12.359 11.328 -3.805 1 95 19 SER B C 1
ATOM 1581 O O . SER B 1 19 ? 11.297 11.891 -4.078 1 95 19 SER B O 1
ATOM 1583 N N . PHE B 1 20 ? 12.531 10.055 -3.686 1 95.56 20 PHE B N 1
ATOM 1584 C CA . PHE B 1 20 ? 11.398 9.141 -3.84 1 95.56 20 PHE B CA 1
ATOM 1585 C C . PHE B 1 20 ? 10.328 9.438 -2.799 1 95.56 20 PHE B C 1
ATOM 1587 O O . PHE B 1 20 ? 9.141 9.531 -3.133 1 95.56 20 PHE B O 1
ATOM 1594 N N . LEU B 1 21 ? 10.703 9.656 -1.538 1 96.44 21 LEU B N 1
ATOM 1595 C CA . LEU B 1 21 ? 9.781 9.938 -0.442 1 96.44 21 LEU B CA 1
ATOM 1596 C C . LEU B 1 21 ? 9.086 11.281 -0.639 1 96.44 21 LEU B C 1
ATOM 1598 O O . LEU B 1 21 ? 7.922 11.438 -0.266 1 96.44 21 LEU B O 1
ATOM 1602 N N . LEU B 1 22 ? 9.805 12.18 -1.234 1 95.25 22 LEU B N 1
ATOM 1603 C CA . LEU B 1 22 ? 9.266 13.516 -1.44 1 95.25 22 LEU B CA 1
ATOM 1604 C C . LEU B 1 22 ? 8.281 13.523 -2.607 1 95.25 22 LEU B C 1
ATOM 1606 O O . LEU B 1 22 ? 7.301 14.273 -2.592 1 95.25 22 LEU B O 1
ATOM 1610 N N . GLN B 1 23 ? 8.414 12.648 -3.572 1 94.19 23 GLN B N 1
ATOM 1611 C CA . GLN B 1 23 ? 7.691 12.734 -4.836 1 94.19 23 GLN B CA 1
ATOM 1612 C C . GLN B 1 23 ? 6.422 11.883 -4.801 1 94.19 23 GLN B C 1
ATOM 1614 O O . GLN B 1 23 ? 5.387 12.281 -5.336 1 94.19 23 GLN B O 1
ATOM 1619 N N . GLU B 1 24 ? 6.547 10.703 -4.262 1 95.75 24 GLU B N 1
ATOM 1620 C CA . GLU B 1 24 ? 5.398 9.797 -4.301 1 95.75 24 GLU B CA 1
ATOM 1621 C C . GLU B 1 24 ? 4.23 10.359 -3.502 1 95.75 24 GLU B C 1
ATOM 1623 O O . GLU B 1 24 ? 4.426 10.969 -2.445 1 95.75 24 GLU B O 1
ATOM 1628 N N . ARG B 1 25 ? 3.047 10.109 -3.971 1 95 25 ARG B N 1
ATOM 1629 C CA . ARG B 1 25 ? 1.863 10.797 -3.459 1 95 25 ARG B CA 1
ATOM 1630 C C . ARG B 1 25 ? 1.18 9.969 -2.375 1 95 25 ARG B C 1
ATOM 1632 O O . ARG B 1 25 ? 0.528 10.523 -1.485 1 95 25 ARG B O 1
ATOM 1639 N N . THR B 1 26 ? 1.247 8.672 -2.545 1 96.19 26 THR B N 1
ATOM 1640 C CA . THR B 1 26 ? 0.477 7.805 -1.657 1 96.19 26 THR B CA 1
ATOM 1641 C C . THR B 1 26 ? 1.378 6.762 -1.004 1 96.19 26 THR B C 1
ATOM 1643 O O . THR B 1 26 ? 2.303 6.246 -1.637 1 96.19 26 THR B O 1
ATOM 1646 N N . GLY B 1 27 ? 1.172 6.484 0.245 1 97.5 27 GLY B N 1
ATOM 1647 C CA . GLY B 1 27 ? 1.748 5.371 0.98 1 97.5 27 GLY B CA 1
ATOM 1648 C C . GLY B 1 27 ? 0.711 4.539 1.711 1 97.5 27 GLY B C 1
ATOM 1649 O O . GLY B 1 27 ? -0.458 4.922 1.79 1 97.5 27 GLY B O 1
ATOM 1650 N N . VAL B 1 28 ? 1.126 3.385 2.174 1 97.81 28 VAL B N 1
ATOM 1651 C CA . VAL B 1 28 ? 0.216 2.506 2.902 1 97.81 28 VAL B CA 1
ATOM 1652 C C . VAL B 1 28 ? 0.646 2.414 4.363 1 97.81 28 VAL B C 1
ATOM 1654 O O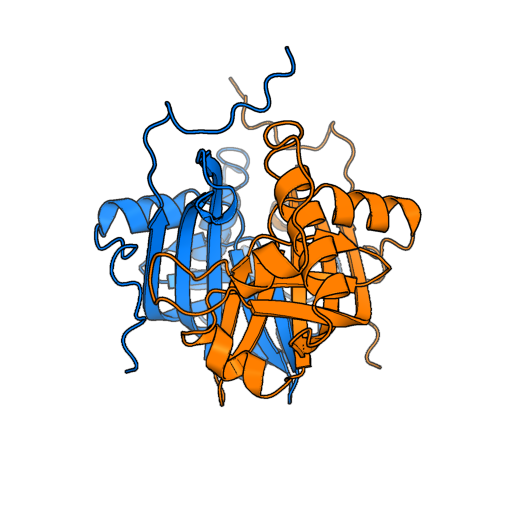 . VAL B 1 28 ? 1.764 1.984 4.664 1 97.81 28 VAL B O 1
ATOM 1657 N N . LEU B 1 29 ? -0.221 2.83 5.207 1 97.06 29 LEU B N 1
ATOM 1658 C CA . LEU B 1 29 ? 0.002 2.742 6.645 1 97.06 29 LEU B CA 1
ATOM 1659 C C . LEU B 1 29 ? -0.427 1.379 7.18 1 97.06 29 LEU B C 1
ATOM 1661 O O . LEU B 1 29 ? -1.62 1.07 7.219 1 97.06 29 LEU B O 1
ATOM 1665 N N . GLY B 1 30 ? 0.561 0.57 7.531 1 96.25 30 GLY B N 1
ATOM 1666 C CA . GLY B 1 30 ? 0.305 -0.712 8.172 1 96.25 30 GLY B CA 1
ATOM 1667 C C . GLY B 1 30 ? 0.221 -0.62 9.68 1 96.25 30 GLY B C 1
ATOM 1668 O O . GLY B 1 30 ? 1.145 -0.125 10.328 1 96.25 30 GLY B O 1
ATOM 1669 N N . MET B 1 31 ? -0.843 -1.067 10.242 1 94.81 31 MET B N 1
ATOM 1670 C CA . MET B 1 31 ? -1.095 -1.08 11.68 1 94.81 31 MET B CA 1
ATOM 1671 C C . MET B 1 31 ? -1.555 -2.459 12.141 1 94.81 31 MET B C 1
ATOM 1673 O O . MET B 1 31 ? -1.843 -3.33 11.312 1 94.81 31 MET B O 1
ATOM 1677 N N . VAL B 1 32 ? -1.546 -2.643 13.508 1 91.94 32 VAL B N 1
ATOM 1678 C CA . VAL B 1 32 ? -2.041 -3.885 14.086 1 91.94 32 VAL B CA 1
ATOM 1679 C C . VAL B 1 32 ? -3.271 -3.6 14.945 1 91.94 32 VAL B C 1
ATOM 1681 O O . VAL B 1 32 ? -3.236 -2.73 15.82 1 91.94 32 VAL B O 1
ATOM 1684 N N . ASN B 1 33 ? -4.324 -4.16 14.562 1 86.19 33 ASN B N 1
ATOM 1685 C CA . ASN B 1 33 ? -5.543 -4.148 15.367 1 86.19 33 ASN B CA 1
ATOM 1686 C C . ASN B 1 33 ? -5.84 -5.527 15.953 1 86.19 33 ASN B C 1
ATOM 1688 O O . ASN B 1 33 ? -6.508 -6.348 15.32 1 86.19 33 ASN B O 1
ATOM 1692 N N . GLY B 1 34 ? -5.43 -5.719 17.25 1 83.31 34 GLY B N 1
ATOM 1693 C CA . GLY B 1 34 ? -5.492 -7.066 17.797 1 83.31 34 GLY B CA 1
ATOM 1694 C C . GLY B 1 34 ? -4.602 -8.047 17.062 1 83.31 34 GLY B C 1
ATOM 1695 O O . GLY B 1 34 ? -3.383 -7.887 17.016 1 83.31 34 GLY B O 1
ATOM 1696 N N . ILE B 1 35 ? -5.211 -9.016 16.375 1 81.31 35 ILE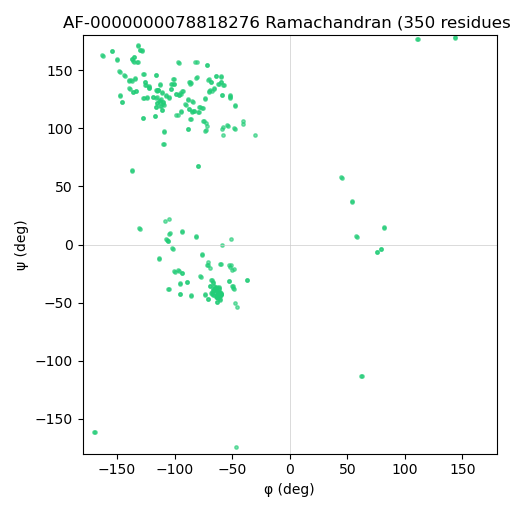 B N 1
ATOM 1697 C CA . ILE B 1 35 ? -4.422 -10 15.648 1 81.31 35 ILE B CA 1
ATOM 1698 C C . ILE B 1 35 ? -4.504 -9.711 14.148 1 81.31 35 ILE B C 1
ATOM 1700 O O . ILE B 1 35 ? -3.891 -10.414 13.344 1 81.31 35 ILE B O 1
ATOM 1704 N N . PHE B 1 36 ? -5.195 -8.633 13.844 1 86.81 36 PHE B N 1
ATOM 1705 C CA . PHE B 1 36 ? -5.438 -8.367 12.43 1 86.81 36 PHE B CA 1
ATOM 1706 C C . PHE B 1 36 ? -4.594 -7.195 11.945 1 86.81 36 PHE B C 1
ATOM 1708 O O . PHE B 1 36 ? -4.551 -6.148 12.594 1 86.81 36 PHE B O 1
ATOM 1715 N N . PRO B 1 37 ? -3.896 -7.438 10.883 1 93.56 37 PRO B N 1
ATOM 1716 C CA . PRO B 1 37 ? -3.242 -6.285 10.25 1 93.56 37 PRO B CA 1
ATOM 1717 C C . PRO B 1 37 ? -4.234 -5.344 9.57 1 93.56 37 PRO B C 1
ATOM 1719 O O . PRO B 1 37 ? -5.285 -5.781 9.094 1 93.56 37 PRO B O 1
ATOM 1722 N N . TYR B 1 38 ? -3.988 -4.117 9.664 1 93.19 38 TYR B N 1
ATOM 1723 C CA . TYR B 1 38 ? -4.762 -3.061 9.023 1 93.19 38 TYR B CA 1
ATOM 1724 C C . TYR B 1 38 ? -3.859 -2.137 8.219 1 93.19 38 TYR B C 1
ATOM 1726 O O . TYR B 1 38 ? -3.021 -1.429 8.781 1 93.19 38 TYR B O 1
ATOM 1734 N N . ALA B 1 39 ? -3.957 -2.213 6.879 1 95.31 39 ALA B N 1
ATOM 1735 C CA . ALA B 1 39 ? -3.107 -1.443 5.973 1 95.31 39 ALA B CA 1
ATOM 1736 C C . ALA B 1 39 ? -3.938 -0.479 5.129 1 95.31 39 ALA B C 1
ATOM 1738 O O . ALA B 1 39 ? -4.645 -0.898 4.211 1 95.31 39 ALA B O 1
ATOM 1739 N N . VAL B 1 40 ? -3.812 0.812 5.367 1 94.5 40 VAL B N 1
ATOM 1740 C CA . VAL B 1 40 ? -4.68 1.803 4.734 1 94.5 40 VAL B CA 1
ATOM 1741 C C . VAL B 1 40 ? -3.84 2.752 3.881 1 94.5 40 VAL B C 1
ATOM 1743 O O . VAL B 1 40 ? -2.82 3.273 4.34 1 94.5 40 VAL B O 1
ATOM 1746 N N . PRO B 1 41 ? -4.195 2.906 2.629 1 95.62 41 PRO B N 1
ATOM 1747 C CA . PRO B 1 41 ? -3.492 3.912 1.827 1 95.62 41 PRO B CA 1
ATOM 1748 C C . PRO B 1 41 ? -3.797 5.34 2.273 1 95.62 41 PRO B C 1
ATOM 1750 O O . PRO B 1 41 ? -4.941 5.656 2.607 1 95.62 41 PRO B O 1
ATOM 1753 N N . MET B 1 42 ? -2.754 6.199 2.289 1 93.88 42 MET B N 1
ATOM 1754 C CA . MET B 1 42 ? -2.891 7.582 2.748 1 93.88 42 MET B CA 1
ATOM 1755 C C . MET B 1 42 ? -1.943 8.5 1.987 1 93.88 42 MET B C 1
ATOM 1757 O O . MET B 1 42 ? -0.861 8.086 1.573 1 93.88 42 MET B O 1
ATOM 1761 N N . ASN B 1 43 ? -2.49 9.742 1.869 1 94.44 43 ASN B N 1
ATOM 1762 C CA . ASN B 1 43 ? -1.538 10.781 1.508 1 94.44 43 ASN B CA 1
ATOM 1763 C C . ASN B 1 43 ? -0.597 11.109 2.664 1 94.44 43 ASN B C 1
ATOM 1765 O O . ASN B 1 43 ? -0.94 10.898 3.828 1 94.44 43 ASN B O 1
ATOM 1769 N N . TYR B 1 44 ? 0.55 11.594 2.305 1 96.56 44 TYR B N 1
ATOM 1770 C CA . TYR B 1 44 ? 1.554 11.875 3.322 1 96.56 44 TYR B CA 1
ATOM 1771 C C . TYR B 1 44 ? 2.516 12.961 2.852 1 96.56 44 TYR B C 1
ATOM 1773 O O . TYR B 1 44 ? 2.531 13.312 1.67 1 96.56 44 TYR B O 1
ATOM 1781 N N . VAL B 1 45 ? 3.262 13.453 3.791 1 96.75 45 VAL B N 1
ATOM 1782 C CA . VAL B 1 45 ? 4.402 14.297 3.449 1 96.75 45 VAL B CA 1
ATOM 1783 C C . VAL B 1 45 ? 5.629 13.852 4.238 1 96.75 45 VAL B C 1
ATOM 1785 O O . VAL B 1 45 ? 5.523 13.477 5.406 1 96.75 45 VAL B O 1
ATOM 1788 N N . TRP B 1 46 ? 6.75 13.695 3.557 1 97.69 46 TRP B N 1
ATOM 1789 C CA . TRP B 1 46 ? 8.062 13.492 4.172 1 97.69 46 TRP B CA 1
ATOM 1790 C C . TRP B 1 46 ? 8.703 14.828 4.527 1 97.69 46 TRP B C 1
ATOM 1792 O O . TRP B 1 46 ? 8.961 15.656 3.646 1 97.69 46 TRP B O 1
ATOM 1802 N N . HIS B 1 47 ? 8.875 15.07 5.801 1 96.62 47 HIS B N 1
ATOM 1803 C CA . HIS B 1 47 ? 9.359 16.359 6.273 1 96.62 47 HIS B CA 1
ATOM 1804 C C . HIS B 1 47 ? 10.211 16.203 7.527 1 96.62 47 HIS B C 1
ATOM 1806 O O . HIS B 1 47 ? 9.805 15.539 8.484 1 96.62 47 HIS B O 1
ATOM 1812 N N . LYS B 1 48 ? 11.406 16.766 7.52 1 95.31 48 LYS B N 1
ATOM 1813 C CA . LYS B 1 48 ? 12.336 16.766 8.648 1 95.31 48 LYS B CA 1
ATOM 1814 C C . LYS B 1 48 ? 12.594 15.344 9.141 1 95.31 48 LYS B C 1
ATOM 1816 O O . LYS B 1 48 ? 12.555 15.078 10.344 1 95.31 48 LYS B O 1
ATOM 1821 N N . GLY B 1 49 ? 12.672 14.375 8.211 1 95.25 49 GLY B N 1
ATOM 1822 C CA . GLY B 1 49 ? 13.062 13.008 8.516 1 95.25 49 GLY B CA 1
ATOM 1823 C C . GLY B 1 49 ? 11.922 12.164 9.062 1 95.25 49 GLY B C 1
ATOM 1824 O O . GLY B 1 49 ? 12.148 11.102 9.641 1 95.25 49 GLY B O 1
ATOM 1825 N N . SER B 1 50 ? 10.719 12.68 8.883 1 97.38 50 SER B N 1
ATOM 1826 C CA . SER B 1 50 ? 9.562 11.953 9.383 1 97.38 50 SER B CA 1
ATOM 1827 C C . SER B 1 50 ? 8.422 11.969 8.367 1 97.38 50 SER B C 1
ATOM 1829 O O . SER B 1 50 ? 8.414 12.789 7.445 1 97.38 50 SER B O 1
ATOM 1831 N N . VAL B 1 51 ? 7.535 10.992 8.562 1 97.88 51 VAL B N 1
ATOM 1832 C CA . VAL B 1 51 ? 6.309 10.961 7.777 1 97.88 51 VAL B CA 1
ATOM 1833 C C . VAL B 1 51 ? 5.184 11.648 8.539 1 97.88 51 VAL B C 1
ATOM 1835 O O . VAL B 1 51 ? 4.949 11.359 9.719 1 97.88 51 VAL B O 1
ATOM 1838 N N . TYR B 1 52 ? 4.496 12.562 7.895 1 96.81 52 TYR B N 1
ATOM 1839 C CA . TYR B 1 52 ? 3.33 13.211 8.492 1 96.81 52 TYR B CA 1
ATOM 1840 C C . TYR B 1 52 ? 2.053 12.812 7.77 1 96.81 52 TYR B C 1
ATOM 1842 O O . TYR B 1 52 ? 2.027 12.727 6.539 1 96.81 52 TYR B O 1
ATOM 1850 N N . LEU B 1 53 ? 1.054 12.547 8.562 1 93.94 53 LEU B N 1
ATOM 1851 C CA . LEU B 1 53 ? -0.255 12.133 8.07 1 93.94 53 LEU B CA 1
ATOM 1852 C C . LEU B 1 53 ? -1.357 13.016 8.641 1 93.94 53 LEU B C 1
ATOM 1854 O O . LEU B 1 53 ? -1.271 13.461 9.789 1 93.94 53 LEU B O 1
ATOM 1858 N N . HIS B 1 54 ? -2.34 13.18 7.781 1 87.56 54 HIS B N 1
ATOM 1859 C CA . HIS B 1 54 ? -3.521 13.883 8.266 1 87.56 54 HIS B CA 1
ATOM 1860 C C . HIS B 1 54 ? -4.656 12.914 8.57 1 87.56 54 HIS B C 1
ATOM 1862 O O . HIS B 1 54 ? -4.852 11.93 7.852 1 87.56 54 HIS B O 1
ATOM 1868 N N . GLY B 1 55 ? -5.355 13.125 9.672 1 77.56 55 GLY B N 1
ATOM 1869 C CA . GLY B 1 55 ? -6.508 12.32 10.031 1 77.56 55 GLY B CA 1
ATOM 1870 C C . GLY B 1 55 ? -7.688 13.133 10.523 1 77.56 55 GLY B C 1
ATOM 1871 O O . GLY B 1 55 ? -7.551 14.336 10.789 1 77.56 55 GLY B O 1
ATOM 1872 N N . MET B 1 56 ? -9.016 12.57 10.438 1 64.88 56 MET B N 1
ATOM 1873 C CA . MET B 1 56 ? -10.242 13.266 10.844 1 64.88 56 MET B CA 1
ATOM 1874 C C . MET B 1 56 ? -10.445 13.164 12.352 1 64.88 56 MET B C 1
ATOM 1876 O O . MET B 1 56 ? -11.219 13.922 12.93 1 64.88 56 MET B O 1
ATOM 1880 N N . GLY B 1 57 ? -9.602 12.695 12.984 1 62 57 GLY B N 1
ATOM 1881 C CA . GLY B 1 57 ? -9.734 12.617 14.438 1 62 57 GLY B CA 1
ATOM 1882 C C . GLY B 1 57 ? -10.68 11.531 14.891 1 62 57 GLY B C 1
ATOM 1883 O O . GLY B 1 57 ? -10.938 11.375 16.078 1 62 57 GLY B O 1
ATOM 1884 N N . SER B 1 58 ? -11.391 10.844 13.984 1 63.56 58 SER B N 1
ATOM 1885 C CA . SER B 1 58 ? -12.289 9.75 14.336 1 63.56 58 SER B CA 1
ATOM 1886 C C . SER B 1 58 ? -12.125 8.562 13.398 1 63.56 58 SER B C 1
ATOM 1888 O O . SER B 1 58 ? -11.422 8.664 12.391 1 63.56 58 SER B O 1
ATOM 1890 N N . GLY B 1 59 ? -12.602 7.457 13.867 1 73.88 59 GLY B N 1
ATOM 1891 C CA . GLY B 1 59 ? -12.539 6.266 13.039 1 73.88 59 GLY B CA 1
ATOM 1892 C C . GLY B 1 59 ? -11.57 5.223 13.562 1 73.88 59 GLY B C 1
ATOM 1893 O O . GLY B 1 59 ? -10.906 5.441 14.578 1 73.88 59 GLY B O 1
ATOM 1894 N N . LYS B 1 60 ? -11.578 4.129 12.836 1 78.12 60 LYS B N 1
ATOM 1895 C CA . LYS B 1 60 ? -10.781 2.977 13.242 1 78.12 60 LYS B CA 1
ATOM 1896 C C . LYS B 1 60 ? -9.289 3.316 13.273 1 78.12 60 LYS B C 1
ATOM 1898 O O . LYS B 1 60 ? -8.586 2.949 14.219 1 78.12 60 LYS B O 1
ATOM 1903 N N . LYS B 1 61 ? -8.852 4.047 12.273 1 81.44 61 LYS B N 1
ATOM 1904 C CA . LYS B 1 61 ? -7.449 4.438 12.211 1 81.44 61 LYS B CA 1
ATOM 1905 C C . LYS B 1 61 ? -7.062 5.301 13.406 1 81.44 61 LYS B C 1
ATOM 1907 O O . LYS B 1 61 ? -5.988 5.121 13.984 1 81.44 61 LYS B O 1
ATOM 1912 N N . GLU B 1 62 ? -7.922 6.176 13.766 1 80.56 62 GLU B N 1
ATOM 1913 C CA . GLU B 1 62 ? -7.656 7.066 14.891 1 80.56 62 GLU B CA 1
ATOM 1914 C C . GLU B 1 62 ? -7.609 6.297 16.203 1 80.56 62 GLU B C 1
ATOM 1916 O O . GLU B 1 62 ? -6.77 6.578 17.062 1 80.56 62 GLU B O 1
ATOM 1921 N N . GLU B 1 63 ? -8.492 5.41 16.312 1 83.19 63 GLU B N 1
ATOM 1922 C CA . GLU B 1 63 ? -8.516 4.578 17.516 1 83.19 63 GLU B CA 1
ATOM 1923 C C . GLU B 1 63 ? -7.211 3.801 17.672 1 83.19 63 GLU B C 1
ATOM 1925 O O . GLU B 1 63 ? -6.648 3.736 18.766 1 83.19 63 GLU B O 1
ATOM 1930 N N . ILE B 1 64 ? -6.754 3.312 16.625 1 85.19 64 ILE B N 1
ATOM 1931 C CA . ILE B 1 64 ? -5.523 2.531 16.656 1 85.19 64 ILE B CA 1
ATOM 1932 C C . ILE B 1 64 ? -4.332 3.451 16.922 1 85.19 64 ILE B C 1
ATOM 1934 O O . ILE B 1 64 ? -3.508 3.176 17.797 1 85.19 64 ILE B O 1
ATOM 1938 N N . LEU B 1 65 ? -4.281 4.535 16.219 1 86.5 65 LEU B N 1
ATOM 1939 C CA . LEU B 1 65 ? -3.139 5.441 16.281 1 86.5 65 LEU B CA 1
ATOM 1940 C C . LEU B 1 65 ? -3.057 6.121 17.641 1 86.5 65 LEU B C 1
ATOM 1942 O O . LEU B 1 65 ? -1.972 6.496 18.094 1 86.5 65 LEU B O 1
ATOM 1946 N N . SER B 1 66 ? -4.223 6.312 18.234 1 83.31 66 SER B N 1
ATOM 1947 C CA . SER B 1 66 ? -4.258 6.984 19.531 1 83.31 66 SER B CA 1
ATOM 1948 C C . SER B 1 66 ? -3.457 6.215 20.578 1 83.31 66 SER B C 1
ATOM 1950 O O . SER B 1 66 ? -3.047 6.777 21.594 1 83.31 66 SER B O 1
ATOM 1952 N N . ARG B 1 67 ? -3.148 4.949 20.312 1 82.19 67 ARG B N 1
ATOM 1953 C CA . ARG B 1 67 ? -2.396 4.125 21.25 1 82.19 67 ARG B CA 1
ATOM 1954 C C . ARG B 1 67 ? -0.904 4.164 20.938 1 82.19 67 ARG B C 1
ATOM 1956 O O . ARG B 1 67 ? -0.119 3.434 21.547 1 82.19 67 ARG B O 1
ATOM 1963 N N . SER B 1 68 ? -0.48 5.02 20.109 1 76.88 68 SER B N 1
ATOM 1964 C CA . SER B 1 68 ? 0.905 5.207 19.688 1 76.88 68 SER B CA 1
ATOM 1965 C C . SER B 1 68 ? 1.575 3.871 19.391 1 76.88 68 SER B C 1
ATOM 1967 O O . SER B 1 68 ? 2.65 3.576 19.906 1 76.88 68 SER B O 1
ATOM 1969 N N . PRO B 1 69 ? 1.009 3.158 18.5 1 85.62 69 PRO B N 1
ATOM 1970 C CA . PRO B 1 69 ? 1.528 1.828 18.188 1 85.62 69 PRO B CA 1
ATOM 1971 C C . PRO B 1 69 ? 2.717 1.877 17.219 1 85.62 69 PRO B C 1
ATOM 1973 O O . PRO B 1 69 ? 2.969 2.91 16.594 1 85.62 69 PRO B O 1
ATOM 1976 N N . PRO B 1 70 ? 3.562 0.788 17.25 1 93.12 70 PRO B N 1
ATOM 1977 C CA . PRO B 1 70 ? 4.453 0.609 16.109 1 93.12 70 PRO B CA 1
ATOM 1978 C C . PRO B 1 70 ? 3.699 0.505 14.781 1 93.12 70 PRO B C 1
ATOM 1980 O O . PRO B 1 70 ? 2.619 -0.087 14.727 1 93.12 70 PRO B O 1
ATOM 1983 N N . VAL B 1 71 ? 4.227 1.183 13.789 1 96.12 71 VAL B N 1
ATOM 1984 C CA . VAL B 1 71 ? 3.568 1.163 12.484 1 96.12 71 VAL B CA 1
ATOM 1985 C C . VAL B 1 71 ? 4.598 0.886 11.391 1 96.12 71 VAL B C 1
ATOM 1987 O O . VAL B 1 71 ? 5.805 0.964 11.633 1 96.12 71 VAL B O 1
ATOM 1990 N N . CYS B 1 72 ? 4.164 0.404 10.297 1 96.62 72 CYS B N 1
ATOM 1991 C CA . CYS B 1 72 ? 4.91 0.276 9.055 1 96.62 72 CYS B CA 1
ATOM 1992 C C . CYS B 1 72 ? 4.305 1.157 7.965 1 96.62 72 CYS B C 1
ATOM 1994 O O . CYS B 1 72 ? 3.096 1.129 7.734 1 96.62 72 CYS B O 1
ATOM 1996 N N . PHE B 1 73 ? 5.035 2.031 7.434 1 97.5 73 PHE B N 1
ATOM 1997 C CA . PHE B 1 73 ? 4.586 2.873 6.328 1 97.5 73 PHE B CA 1
ATOM 1998 C C . PHE B 1 73 ? 5.312 2.512 5.039 1 97.5 73 PHE B C 1
ATOM 2000 O O . PHE B 1 73 ? 6.527 2.682 4.938 1 97.5 73 PHE B O 1
ATOM 2007 N N . THR B 1 74 ? 4.594 2.021 4.043 1 97.94 74 THR B N 1
ATOM 2008 C CA . THR B 1 74 ? 5.164 1.504 2.807 1 97.94 74 THR B CA 1
ATOM 2009 C C . THR B 1 74 ? 4.844 2.426 1.634 1 97.94 74 THR B C 1
ATOM 2011 O O . THR B 1 74 ? 3.678 2.754 1.397 1 97.94 74 THR B O 1
ATOM 2014 N N . ILE B 1 75 ? 5.859 2.887 0.982 1 97.75 75 ILE B N 1
ATOM 2015 C CA . ILE B 1 75 ? 5.738 3.656 -0.25 1 97.75 75 ILE B CA 1
ATOM 2016 C C . ILE B 1 75 ? 6.367 2.883 -1.407 1 97.75 75 ILE B C 1
ATOM 2018 O O . ILE B 1 75 ? 7.465 2.334 -1.273 1 97.75 75 ILE B O 1
ATOM 2022 N N . TYR B 1 76 ? 5.633 2.816 -2.527 1 96.56 76 TYR B N 1
ATOM 2023 C CA . TYR B 1 76 ? 6.18 2.066 -3.652 1 96.56 76 TYR B CA 1
ATOM 2024 C C . TYR B 1 76 ? 5.691 2.641 -4.98 1 96.56 76 TYR B C 1
ATOM 2026 O O . TYR B 1 76 ? 4.691 3.357 -5.023 1 96.56 76 TYR B O 1
ATOM 2034 N N . LYS B 1 77 ? 6.438 2.326 -5.988 1 94.69 77 LYS B N 1
ATOM 2035 C CA . LYS B 1 77 ? 6.094 2.672 -7.363 1 94.69 77 LYS B CA 1
ATOM 2036 C C . LYS B 1 77 ? 6.547 1.586 -8.336 1 94.69 77 LYS B C 1
ATOM 2038 O O . LYS B 1 77 ? 7.715 1.185 -8.32 1 94.69 77 LYS B O 1
AT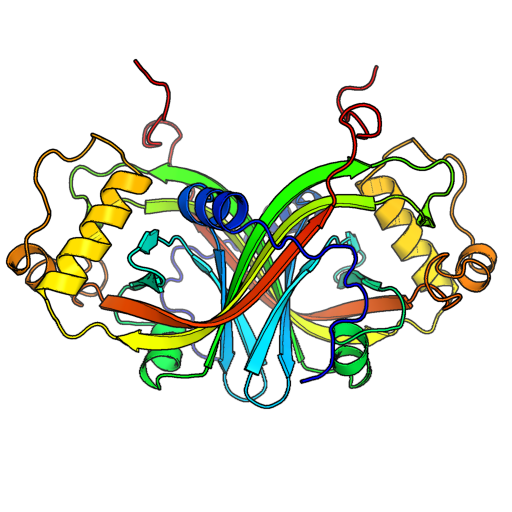OM 2043 N N . GLU B 1 78 ? 5.555 1.093 -9.055 1 91.5 78 GLU B N 1
ATOM 2044 C CA . GLU B 1 78 ? 5.879 0.149 -10.117 1 91.5 78 GLU B CA 1
ATOM 2045 C C . GLU B 1 78 ? 6.203 0.876 -11.422 1 91.5 78 GLU B C 1
ATOM 2047 O O . GLU B 1 78 ? 5.527 1.845 -11.781 1 91.5 78 GLU B O 1
ATOM 2052 N N . HIS B 1 79 ? 7.207 0.367 -12.109 1 85.62 79 HIS B N 1
ATOM 2053 C CA . HIS B 1 79 ? 7.617 1.001 -13.359 1 85.62 79 HIS B CA 1
ATOM 2054 C C . HIS B 1 79 ? 7.344 0.092 -14.547 1 85.62 79 HIS B C 1
ATOM 2056 O O . HIS B 1 79 ? 7.43 0.528 -15.703 1 85.62 79 HIS B O 1
ATOM 2062 N N . GLY B 1 80 ? 7.047 -1.111 -14.312 1 82.06 80 GLY B N 1
ATOM 2063 C CA . GLY B 1 80 ? 6.734 -2.014 -15.406 1 82.06 80 GLY B CA 1
ATOM 2064 C C . GLY B 1 80 ? 7.238 -3.428 -15.18 1 82.06 80 GLY B C 1
ATOM 2065 O O . GLY B 1 80 ? 7.84 -3.717 -14.148 1 82.06 80 GLY B O 1
ATOM 2066 N N . THR B 1 81 ? 6.926 -4.289 -16.156 1 83.19 81 THR B N 1
ATOM 2067 C CA . THR B 1 81 ? 7.336 -5.688 -16.094 1 83.19 81 THR B CA 1
ATOM 2068 C C . THR B 1 81 ? 8.594 -5.914 -16.922 1 83.19 81 THR B C 1
ATOM 2070 O O . THR B 1 81 ? 8.695 -5.441 -18.062 1 83.19 81 THR B O 1
ATOM 2073 N N . VAL B 1 82 ? 9.5 -6.523 -16.281 1 78.5 82 VAL B N 1
ATOM 2074 C CA . VAL B 1 82 ? 10.742 -6.895 -16.969 1 78.5 82 VAL B CA 1
ATOM 2075 C C . VAL B 1 82 ? 10.602 -8.297 -17.562 1 78.5 82 VAL B C 1
ATOM 2077 O O . VAL B 1 82 ? 10.352 -9.258 -16.844 1 78.5 82 VAL B O 1
ATOM 2080 N N . THR B 1 83 ? 10.75 -8.359 -18.812 1 75.94 83 THR B N 1
ATOM 2081 C CA . THR B 1 83 ? 10.531 -9.625 -19.5 1 75.94 83 THR B CA 1
ATOM 2082 C C . THR B 1 83 ? 11.758 -10.523 -19.391 1 75.94 83 THR B C 1
ATOM 2084 O O . THR B 1 83 ? 12.883 -10.031 -19.219 1 75.94 83 THR B O 1
ATOM 2087 N N . ASP B 1 84 ? 11.461 -11.766 -19.266 1 73.06 84 ASP B N 1
ATOM 2088 C CA . ASP B 1 84 ? 12.469 -12.82 -19.359 1 73.06 84 ASP B CA 1
ATOM 2089 C C . ASP B 1 84 ? 11.961 -14 -20.188 1 73.06 84 ASP B C 1
ATOM 2091 O O . ASP B 1 84 ? 10.766 -14.289 -20.203 1 73.06 84 ASP B O 1
ATOM 2095 N N . PRO B 1 85 ? 12.922 -14.508 -20.969 1 71.69 85 PRO B N 1
ATOM 2096 C CA . PRO B 1 85 ? 12.484 -15.68 -21.734 1 71.69 85 PRO B CA 1
ATOM 2097 C C . PRO B 1 85 ? 11.867 -16.766 -20.859 1 71.69 85 PRO B C 1
ATOM 2099 O O . PRO B 1 85 ? 11 -17.516 -21.312 1 71.69 85 PRO B O 1
ATOM 2102 N N . VAL B 1 86 ? 12.383 -16.828 -19.641 1 67.81 86 VAL B N 1
ATOM 2103 C CA . VAL B 1 86 ? 11.82 -17.766 -18.656 1 67.81 86 VAL B CA 1
ATOM 2104 C C . VAL B 1 86 ? 10.789 -17.047 -17.797 1 67.81 86 VAL B C 1
ATOM 2106 O O . VAL B 1 86 ? 11.102 -16.062 -17.125 1 67.81 86 VAL B O 1
ATOM 2109 N N . PRO B 1 87 ? 9.555 -17.438 -17.906 1 66.5 87 PRO B N 1
ATOM 2110 C CA . PRO B 1 87 ? 8.461 -16.75 -17.203 1 66.5 87 PRO B CA 1
ATOM 2111 C C . PRO B 1 87 ? 8.758 -16.531 -15.719 1 66.5 87 PRO B C 1
ATOM 2113 O O . PRO B 1 87 ? 8.453 -15.469 -15.18 1 66.5 87 PRO B O 1
ATOM 2116 N N . CYS B 1 88 ? 9.398 -17.453 -15.164 1 63.81 88 CYS B N 1
ATOM 2117 C CA . CYS B 1 88 ? 9.609 -17.391 -13.727 1 63.81 88 CYS B CA 1
ATOM 2118 C C . CYS B 1 88 ? 10.695 -16.375 -13.383 1 63.81 88 CYS B C 1
ATOM 2120 O O . CYS B 1 88 ? 10.867 -16.016 -12.219 1 63.81 88 CYS B O 1
ATOM 2122 N N . HIS B 1 89 ? 11.336 -15.891 -14.414 1 66.19 89 HIS B N 1
ATOM 2123 C CA . HIS B 1 89 ? 12.383 -14.898 -14.188 1 66.19 89 HIS B CA 1
ATOM 2124 C C . HIS B 1 89 ? 11.891 -13.492 -14.5 1 66.19 89 HIS B C 1
ATOM 2126 O O . HIS B 1 89 ? 12.633 -12.516 -14.359 1 66.19 89 HIS B O 1
ATOM 2132 N N . ALA B 1 90 ? 10.695 -13.508 -14.945 1 69.56 90 ALA B N 1
ATOM 2133 C CA . ALA B 1 90 ? 10.094 -12.188 -15.133 1 69.56 90 ALA B CA 1
ATOM 2134 C C . ALA B 1 90 ? 10.008 -11.43 -13.812 1 69.56 90 ALA B C 1
ATOM 2136 O O . ALA B 1 90 ? 9.828 -12.039 -12.75 1 69.56 90 ALA B O 1
ATOM 2137 N N . ASP B 1 91 ? 10.32 -10.258 -13.938 1 77.5 91 ASP B N 1
ATOM 2138 C CA . ASP B 1 91 ? 10.352 -9.445 -12.727 1 77.5 91 ASP B CA 1
ATOM 2139 C C . ASP B 1 91 ? 9.617 -8.125 -12.93 1 77.5 91 ASP B C 1
ATOM 2141 O O . ASP B 1 91 ? 8.969 -7.918 -13.961 1 77.5 91 ASP B O 1
ATOM 2145 N N . THR B 1 92 ? 9.43 -7.441 -11.938 1 81.75 92 THR B N 1
ATOM 2146 C CA . THR B 1 92 ? 8.781 -6.137 -11.953 1 81.75 92 THR B CA 1
ATOM 2147 C C . THR B 1 92 ? 9.781 -5.035 -11.609 1 81.75 92 THR B C 1
ATOM 2149 O O . THR B 1 92 ? 10.57 -5.18 -10.672 1 81.75 92 THR B O 1
ATOM 2152 N N . ALA B 1 93 ? 9.898 -4.047 -12.461 1 86.12 93 ALA B N 1
ATOM 2153 C CA . ALA B 1 93 ? 10.656 -2.852 -12.109 1 86.12 93 ALA B CA 1
ATOM 2154 C C . ALA B 1 93 ? 9.891 -1.985 -11.117 1 86.12 93 ALA B C 1
ATOM 2156 O O . ALA B 1 93 ? 8.719 -1.667 -11.336 1 86.12 93 ALA B O 1
ATOM 2157 N N . TYR B 1 94 ? 10.539 -1.702 -10.023 1 90.25 94 TYR B N 1
ATOM 2158 C CA . TYR B 1 94 ? 9.844 -0.936 -8.992 1 90.25 94 TYR B CA 1
ATOM 2159 C C . TYR B 1 94 ? 10.836 -0.334 -8.008 1 90.25 94 TYR B C 1
ATOM 2161 O O . TYR B 1 94 ? 12.016 -0.694 -8 1 90.25 94 TYR B O 1
ATOM 2169 N N . MET B 1 95 ? 10.398 0.603 -7.297 1 93 95 MET B N 1
ATOM 2170 C CA . MET B 1 95 ? 11.047 1.078 -6.078 1 93 95 MET B CA 1
ATOM 2171 C C . MET B 1 95 ? 10.078 1.049 -4.898 1 93 95 MET B C 1
ATOM 2173 O O . MET B 1 95 ? 8.906 1.38 -5.047 1 93 95 MET B O 1
ATOM 2177 N N . SER B 1 96 ? 10.609 0.59 -3.801 1 94.62 96 SER B N 1
ATOM 2178 C CA . SER B 1 96 ? 9.805 0.568 -2.584 1 94.62 96 SER B CA 1
ATOM 2179 C C . SER B 1 96 ? 10.625 0.987 -1.369 1 94.62 96 SER B C 1
ATOM 2181 O O . SER B 1 96 ? 11.82 0.676 -1.282 1 94.62 96 SER B O 1
ATOM 2183 N N . VAL B 1 97 ? 10.047 1.716 -0.499 1 96.12 97 VAL B N 1
ATOM 2184 C CA . VAL B 1 97 ? 10.617 2.102 0.787 1 96.12 97 VAL B CA 1
ATOM 2185 C C . VAL B 1 97 ? 9.656 1.733 1.912 1 96.12 97 VAL B C 1
ATOM 2187 O O . VAL B 1 97 ? 8.461 2.053 1.849 1 96.12 97 VAL B O 1
ATOM 2190 N N . MET B 1 98 ? 10.148 1.01 2.844 1 95.44 98 MET B N 1
ATOM 2191 C CA . MET B 1 98 ? 9.375 0.67 4.031 1 95.44 98 MET B CA 1
ATOM 2192 C C . MET B 1 98 ? 9.961 1.327 5.273 1 95.44 98 MET B C 1
ATOM 2194 O O . MET B 1 98 ? 11.141 1.139 5.582 1 95.44 98 MET B O 1
ATOM 2198 N N . ILE B 1 99 ? 9.164 2.07 5.918 1 96 99 ILE B N 1
ATOM 2199 C CA . ILE B 1 99 ? 9.562 2.787 7.125 1 96 99 ILE B CA 1
ATOM 2200 C C . ILE B 1 99 ? 8.891 2.164 8.344 1 96 99 ILE B C 1
ATOM 2202 O O . ILE B 1 99 ? 7.66 2.064 8.391 1 96 99 ILE B O 1
ATOM 2206 N N . PHE B 1 100 ? 9.734 1.713 9.242 1 95.44 100 PHE B N 1
ATOM 2207 C CA . PHE B 1 100 ? 9.242 1.188 10.516 1 95.44 100 PHE B CA 1
ATOM 2208 C C . PHE B 1 100 ? 9.484 2.188 11.641 1 95.44 100 PHE B C 1
ATOM 2210 O O . PHE B 1 100 ? 10.594 2.689 11.805 1 95.44 100 PHE B O 1
ATOM 2217 N N . GLY B 1 101 ? 8.367 2.475 12.328 1 95.25 101 GLY B N 1
ATOM 2218 C CA . GLY B 1 101 ? 8.516 3.463 13.383 1 95.25 101 GLY B CA 1
ATOM 2219 C C . GLY B 1 101 ? 7.301 3.559 14.289 1 95.25 101 GLY B C 1
ATOM 2220 O O . GLY B 1 101 ? 6.516 2.611 14.391 1 95.25 101 GLY B O 1
ATOM 2221 N N . LYS B 1 102 ? 7.25 4.699 14.984 1 94.25 102 LYS B N 1
ATOM 2222 C CA . LYS B 1 102 ? 6.156 4.98 15.914 1 94.25 102 LYS B CA 1
ATOM 2223 C C . LYS B 1 102 ? 5.324 6.168 15.445 1 94.25 102 LYS B C 1
ATOM 2225 O O . LYS B 1 102 ? 5.871 7.191 15.031 1 94.25 102 LYS B O 1
ATOM 2230 N N . ALA B 1 103 ? 4.027 5.941 15.477 1 94.19 103 ALA B N 1
ATOM 2231 C CA . ALA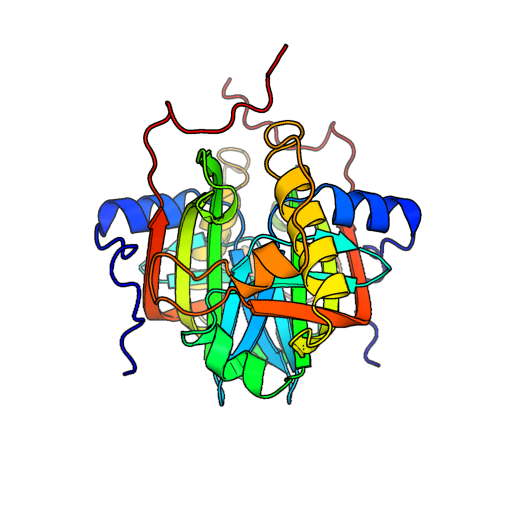 B 1 103 ? 3.111 7.027 15.133 1 94.19 103 ALA B CA 1
ATOM 2232 C C . ALA B 1 103 ? 2.621 7.742 16.391 1 94.19 103 ALA B C 1
ATOM 2234 O O . ALA B 1 103 ? 2.15 7.102 17.328 1 94.19 103 ALA B O 1
ATOM 2235 N N . GLU B 1 104 ? 2.738 9.07 16.406 1 93.75 104 GLU B N 1
ATOM 2236 C CA . GLU B 1 104 ? 2.291 9.875 17.531 1 93.75 104 GLU B CA 1
ATOM 2237 C C . GLU B 1 104 ? 1.5 11.094 17.062 1 93.75 104 GLU B C 1
ATOM 2239 O O . GLU B 1 104 ? 1.839 11.703 16.031 1 93.75 104 GLU B O 1
ATOM 2244 N N . LYS B 1 105 ? 0.485 11.398 17.828 1 91.94 105 LYS B N 1
ATOM 2245 C CA . LYS B 1 105 ? -0.257 12.617 17.547 1 91.94 105 LYS B CA 1
ATOM 2246 C C . LYS B 1 105 ? 0.594 13.852 17.812 1 91.94 105 LYS B C 1
ATOM 2248 O O . LYS B 1 105 ? 1.278 13.938 18.828 1 91.94 105 LYS B O 1
ATOM 2253 N N . VAL B 1 106 ? 0.56 14.742 16.828 1 91.44 106 VAL B N 1
ATOM 2254 C CA . VAL B 1 106 ? 1.312 15.984 16.984 1 91.44 106 VAL B CA 1
ATOM 2255 C C . VAL B 1 106 ? 0.539 16.938 17.891 1 91.44 106 VAL B C 1
ATOM 2257 O O . VAL B 1 106 ? -0.563 17.375 17.547 1 91.44 106 VAL B O 1
ATOM 2260 N N . SER B 1 107 ? 1.128 17.297 19.031 1 88.94 107 SER B N 1
ATOM 2261 C CA . SER B 1 107 ? 0.464 18.172 19.984 1 88.94 107 SER B CA 1
ATOM 2262 C C . SER B 1 107 ? 0.839 19.625 19.766 1 88.94 107 SER B C 1
ATOM 2264 O O . SER B 1 107 ? 0.078 20.531 20.109 1 88.94 107 SER B O 1
ATOM 2266 N N . ASP B 1 108 ? 1.977 19.812 19.172 1 89.69 108 ASP B N 1
ATOM 2267 C CA . ASP B 1 108 ? 2.424 21.172 18.875 1 89.69 108 ASP B CA 1
ATOM 2268 C C . ASP B 1 108 ? 1.667 21.75 17.672 1 89.69 108 ASP B C 1
ATOM 2270 O O . ASP B 1 108 ? 1.777 21.25 16.562 1 89.69 108 ASP B O 1
ATOM 2274 N N . GLN B 1 109 ? 0.945 22.812 17.922 1 84.69 109 GLN B N 1
ATOM 2275 C CA . GLN B 1 109 ? 0.075 23.391 16.906 1 84.69 109 GLN B CA 1
ATOM 2276 C C . GLN B 1 109 ? 0.886 23.953 15.734 1 84.69 109 GLN B C 1
ATOM 2278 O O . GLN B 1 109 ? 0.438 23.906 14.586 1 84.69 109 GLN B O 1
ATOM 2283 N N . GLU B 1 110 ? 2.012 24.484 16.031 1 87.75 110 GLU B N 1
ATOM 2284 C CA . GLU B 1 110 ? 2.857 25.031 14.969 1 87.75 110 GLU B CA 1
ATOM 2285 C C . GLU B 1 110 ? 3.398 23.922 14.078 1 87.75 110 GLU B C 1
ATOM 2287 O O . GLU B 1 110 ? 3.447 24.062 12.852 1 87.75 110 GLU B O 1
ATOM 2292 N N . GLU B 1 111 ? 3.814 22.828 14.711 1 91.62 111 GLU B N 1
ATOM 2293 C CA . GLU B 1 111 ? 4.27 21.672 13.953 1 91.62 111 GLU B CA 1
ATOM 2294 C C . GLU B 1 111 ? 3.146 21.109 13.086 1 91.62 111 GLU B C 1
ATOM 2296 O O . GLU B 1 111 ? 3.361 20.781 11.922 1 91.62 111 GLU B O 1
ATOM 2301 N N . ALA B 1 112 ? 2.01 21.047 13.664 1 89.5 112 ALA B N 1
ATOM 2302 C CA . ALA B 1 112 ? 0.853 20.531 12.93 1 89.5 112 ALA B CA 1
ATOM 2303 C C . ALA B 1 112 ? 0.525 21.438 11.742 1 89.5 112 ALA B C 1
ATOM 2305 O O . ALA B 1 112 ? 0.267 20.938 10.641 1 89.5 112 ALA B O 1
ATOM 2306 N N . ALA B 1 113 ? 0.527 22.719 11.953 1 87.31 113 ALA B N 1
ATOM 2307 C CA . ALA B 1 113 ? 0.228 23.672 10.891 1 87.31 113 ALA B CA 1
ATOM 2308 C C . ALA B 1 113 ? 1.248 23.562 9.758 1 87.31 113 ALA B C 1
ATOM 2310 O O . ALA B 1 113 ? 0.885 23.609 8.578 1 87.31 113 ALA B O 1
ATOM 2311 N N . GLU B 1 114 ? 2.461 23.484 10.148 1 90.81 114 GLU B N 1
ATOM 2312 C CA . GLU B 1 114 ? 3.523 23.359 9.156 1 90.81 114 GLU B CA 1
ATOM 2313 C C . GLU B 1 114 ? 3.35 22.094 8.328 1 90.81 114 GLU B C 1
ATOM 2315 O O . GLU B 1 114 ? 3.465 22.125 7.102 1 90.81 114 GLU B O 1
ATOM 2320 N N . ALA B 1 115 ? 3.115 21 8.961 1 91.5 115 ALA B N 1
ATOM 2321 C CA . ALA B 1 115 ? 2.91 19.719 8.273 1 91.5 115 ALA B CA 1
ATOM 2322 C C . ALA B 1 115 ? 1.718 19.797 7.32 1 91.5 115 ALA B C 1
ATOM 2324 O O . ALA B 1 115 ? 1.793 19.328 6.184 1 91.5 115 ALA B O 1
ATOM 2325 N N . LEU B 1 116 ? 0.666 20.406 7.77 1 88.12 116 LEU B N 1
ATOM 2326 C CA . LEU B 1 116 ? -0.527 20.531 6.938 1 88.12 116 LEU B CA 1
ATOM 2327 C C . LEU B 1 116 ? -0.257 21.438 5.734 1 88.12 116 LEU B C 1
ATOM 2329 O O . LEU B 1 116 ? -0.751 21.172 4.637 1 88.12 116 LEU B O 1
ATOM 2333 N N . TRP B 1 117 ? 0.444 22.406 5.98 1 87.75 117 TRP B N 1
ATOM 2334 C CA . TRP B 1 117 ? 0.799 23.281 4.879 1 87.75 117 TRP B CA 1
ATOM 2335 C C . TRP B 1 117 ? 1.635 22.547 3.838 1 87.75 117 TRP B C 1
ATOM 2337 O O . TRP B 1 117 ? 1.412 22.703 2.635 1 87.75 117 TRP B O 1
ATOM 2347 N N . LYS B 1 118 ? 2.578 21.781 4.309 1 91.88 118 LYS B N 1
ATOM 2348 C CA . LYS B 1 118 ? 3.391 21 3.391 1 91.88 118 LYS B CA 1
ATOM 2349 C C . LYS B 1 118 ? 2.529 20 2.607 1 91.88 118 LYS B C 1
ATOM 2351 O O . LYS B 1 118 ? 2.775 19.766 1.424 1 91.88 118 LYS B O 1
ATOM 2356 N N . LEU B 1 119 ? 1.564 19.469 3.277 1 89.94 119 LEU B N 1
ATOM 2357 C CA . LEU B 1 119 ? 0.636 18.547 2.625 1 89.94 119 LEU B CA 1
ATOM 2358 C C . LEU B 1 119 ? -0.145 19.25 1.523 1 89.94 119 LEU B C 1
ATOM 2360 O O . LEU B 1 119 ? -0.184 18.781 0.384 1 89.94 119 LEU B O 1
ATOM 2364 N N . VAL B 1 120 ? -0.701 20.391 1.856 1 85.5 120 VAL B N 1
ATOM 2365 C CA . VAL B 1 120 ? -1.501 21.156 0.908 1 85.5 120 VAL B CA 1
ATOM 2366 C C . VAL B 1 120 ? -0.639 21.562 -0.286 1 85.5 120 VAL B C 1
ATOM 2368 O O . VAL B 1 120 ? -1.063 21.438 -1.438 1 85.5 120 VAL B O 1
ATOM 2371 N N . ASN B 1 121 ? 0.539 21.984 -0.022 1 88.06 121 ASN B N 1
ATOM 2372 C CA . ASN B 1 121 ? 1.429 22.438 -1.088 1 88.06 121 ASN B CA 1
ATOM 2373 C C . ASN B 1 121 ? 1.888 21.281 -1.962 1 88.06 121 ASN B C 1
ATOM 2375 O O . ASN B 1 121 ? 2.086 21.438 -3.168 1 88.06 121 ASN B O 1
ATOM 2379 N N . LYS B 1 122 ? 2.096 20.141 -1.393 1 90.94 122 LYS B N 1
ATOM 2380 C CA . LYS B 1 122 ? 2.508 18.953 -2.145 1 90.94 122 LYS B CA 1
ATOM 2381 C C . LYS B 1 122 ? 1.408 18.5 -3.102 1 90.94 122 LYS B C 1
ATOM 2383 O O . LYS B 1 122 ? 1.685 18.141 -4.246 1 90.94 122 LYS B O 1
ATOM 2388 N N . TYR B 1 123 ? 0.209 18.562 -2.715 1 89.69 123 TYR B N 1
ATOM 2389 C CA . TYR B 1 123 ? -0.878 17.969 -3.479 1 89.69 123 TYR B CA 1
ATOM 2390 C C . TYR B 1 123 ? -1.618 19.016 -4.297 1 89.69 123 TYR B C 1
ATOM 2392 O O . TYR B 1 123 ? -2.277 18.703 -5.285 1 89.69 123 TYR B O 1
ATOM 2400 N N . MET B 1 124 ? -1.524 20.25 -3.861 1 86.5 124 MET B N 1
ATOM 2401 C CA . MET B 1 124 ? -2.113 21.359 -4.602 1 86.5 124 MET B CA 1
ATOM 2402 C C . MET B 1 124 ? -1.158 22.547 -4.656 1 86.5 124 MET B C 1
ATOM 2404 O O . MET B 1 124 ? -1.476 23.625 -4.16 1 86.5 124 MET B O 1
ATOM 2408 N N . PRO B 1 125 ? -0.094 22.281 -5.293 1 85.5 125 PRO B N 1
ATOM 2409 C CA . PRO B 1 125 ? 0.905 23.359 -5.316 1 85.5 125 PRO B CA 1
ATOM 2410 C C . PRO B 1 125 ? 0.372 24.641 -5.93 1 85.5 125 PRO B C 1
ATOM 2412 O O . PRO B 1 125 ? -0.198 24.625 -7.023 1 85.5 125 PRO B O 1
ATOM 2415 N N . GLY B 1 126 ? 0.564 25.734 -5.188 1 79.25 126 GLY B N 1
ATOM 2416 C CA . GLY B 1 126 ? 0.248 27.062 -5.695 1 79.25 126 GLY B CA 1
ATOM 2417 C C . GLY B 1 126 ? -1.232 27.375 -5.633 1 79.25 126 GLY B C 1
ATOM 2418 O O . GLY B 1 126 ? -1.649 28.469 -6.016 1 79.25 126 GLY B O 1
ATOM 2419 N N . TYR B 1 127 ? -1.979 26.453 -5.234 1 78.81 127 TYR B N 1
ATOM 2420 C CA . TYR B 1 127 ? -3.42 26.688 -5.211 1 78.81 127 TYR B CA 1
ATOM 2421 C C . TYR B 1 127 ? -3.803 27.609 -4.066 1 78.81 127 TYR B C 1
ATOM 2423 O O . TYR B 1 127 ? -4.629 28.516 -4.238 1 78.81 127 TYR B O 1
ATOM 2431 N N . TYR B 1 128 ? -3.186 27.328 -2.949 1 76.81 128 TYR B N 1
ATOM 2432 C CA . TYR B 1 128 ? -3.432 28.188 -1.799 1 76.81 128 TYR B CA 1
ATOM 2433 C C . TYR B 1 128 ? -2.264 29.141 -1.569 1 76.81 128 TYR B C 1
ATOM 2435 O O . TYR B 1 128 ? -1.102 28.734 -1.64 1 76.81 128 TYR B O 1
ATOM 2443 N N . ASN B 1 129 ? -2.564 30.312 -1.365 1 75.12 129 ASN B N 1
ATOM 2444 C CA . ASN B 1 129 ? -1.523 31.344 -1.332 1 75.12 129 ASN B CA 1
ATOM 2445 C C . ASN B 1 129 ? -1.083 31.641 0.097 1 75.12 129 ASN B C 1
ATOM 2447 O O . ASN B 1 129 ? -0.002 32.188 0.314 1 75.12 129 ASN B O 1
ATOM 2451 N N . ASN B 1 130 ? -1.974 31.328 1.033 1 75 130 ASN B N 1
ATOM 2452 C CA . ASN B 1 130 ? -1.618 31.672 2.406 1 75 130 ASN B CA 1
ATOM 2453 C C . ASN B 1 130 ? -1.347 30.422 3.242 1 75 130 ASN B C 1
ATOM 2455 O O . ASN B 1 130 ? -2.125 29.469 3.213 1 75 130 ASN B O 1
ATOM 2459 N N . PRO B 1 131 ? -0.168 30.562 3.908 1 72.31 131 PRO B N 1
ATOM 2460 C CA . PRO B 1 131 ? 0.119 29.422 4.801 1 72.31 131 PRO B CA 1
ATOM 2461 C C . PRO B 1 131 ? -0.955 29.234 5.867 1 72.31 131 PRO B C 1
ATOM 2463 O O . PRO B 1 131 ? -1.619 30.188 6.266 1 72.31 131 PRO B O 1
ATOM 2466 N N . LEU B 1 132 ? -1.113 27.953 6.109 1 72.44 132 LEU B N 1
ATOM 2467 C CA . LEU B 1 132 ? -2.02 27.641 7.211 1 72.44 132 LEU B CA 1
ATOM 2468 C C . LEU B 1 132 ? -1.399 28.031 8.547 1 72.44 132 LEU B C 1
ATOM 2470 O O . LEU B 1 132 ? -0.185 27.922 8.727 1 72.44 132 LEU B O 1
ATOM 2474 N N . THR B 1 133 ? -2.193 28.734 9.328 1 70.19 133 THR B N 1
ATOM 2475 C CA . THR B 1 133 ? -1.704 29.125 10.648 1 70.19 133 THR B CA 1
ATOM 2476 C C . THR B 1 133 ? -2.176 28.156 11.719 1 70.19 133 THR B C 1
ATOM 2478 O O . THR B 1 133 ? -3.08 27.344 11.477 1 70.19 133 THR B O 1
ATOM 2481 N N . GLY B 1 134 ? -1.451 28.109 12.781 1 65.69 134 GLY B N 1
ATOM 2482 C CA . GLY B 1 134 ? -1.879 27.312 13.914 1 65.69 134 GLY B CA 1
ATOM 2483 C C . GLY B 1 134 ? -3.328 27.547 14.297 1 65.69 134 GLY B C 1
ATOM 2484 O O . GLY B 1 134 ? -4.051 26.594 14.617 1 65.69 134 GLY B O 1
ATOM 2485 N N . THR B 1 135 ? -3.67 28.766 14.188 1 64.12 135 THR B N 1
ATOM 2486 C CA . THR B 1 135 ? -5.047 29.125 14.5 1 64.12 135 THR B CA 1
ATOM 2487 C C . THR B 1 135 ? -6.02 28.453 13.531 1 64.12 135 THR B C 1
ATOM 2489 O O . THR B 1 135 ? -7.105 28.031 13.922 1 64.12 135 THR B O 1
ATOM 2492 N N . PHE B 1 136 ? -5.535 28.406 12.328 1 64.12 136 PHE B N 1
ATOM 2493 C CA . PHE B 1 136 ? -6.352 27.75 11.312 1 64.12 136 PHE B CA 1
ATOM 2494 C C . PHE B 1 136 ? -6.555 26.266 11.648 1 64.12 136 PHE B C 1
ATOM 2496 O O . PHE B 1 136 ? -7.672 25.766 11.586 1 64.12 136 PHE B O 1
ATOM 2503 N N . VAL B 1 137 ? -5.48 25.703 12.008 1 61.91 137 VAL B N 1
ATOM 2504 C CA . VAL B 1 137 ? -5.52 24.281 12.32 1 61.91 137 VAL B CA 1
ATOM 2505 C C . VAL B 1 137 ? -6.426 24.047 13.531 1 61.91 137 VAL B C 1
ATOM 2507 O O . VAL B 1 137 ? -7.148 23.047 13.586 1 61.91 137 VAL B O 1
ATOM 2510 N N . GLU B 1 138 ? -6.348 24.891 14.461 1 62.31 138 GLU B N 1
ATOM 2511 C CA . GLU B 1 138 ? -7.188 24.797 15.656 1 62.31 138 GLU B CA 1
ATOM 2512 C C . GLU B 1 138 ? -8.664 24.906 15.297 1 62.31 138 GLU B C 1
ATOM 2514 O O . GLU B 1 138 ? -9.508 24.25 15.906 1 62.31 138 GLU B O 1
ATOM 2519 N N . LYS B 1 139 ? -8.859 25.734 14.383 1 59.81 139 LYS B N 1
ATOM 2520 C CA . LYS B 1 139 ? -10.25 26.062 14.078 1 59.81 139 LYS B CA 1
ATOM 2521 C C . LYS B 1 139 ? -10.82 25.109 13.031 1 59.81 139 LYS B C 1
ATOM 2523 O O . LYS B 1 139 ? -12.039 24.906 12.961 1 59.81 139 LYS B O 1
ATOM 2528 N N . TYR B 1 140 ? -9.891 24.781 12.281 1 57.34 140 TYR B N 1
ATOM 2529 C CA . TYR B 1 140 ? -10.422 23.969 11.188 1 57.34 140 TYR B CA 1
ATOM 2530 C C . TYR B 1 140 ? -10.82 22.594 11.672 1 57.34 140 TYR B C 1
ATOM 2532 O O . TYR B 1 140 ? -10.039 21.922 12.359 1 57.34 140 TYR B O 1
ATOM 2540 N N . ARG B 1 141 ? -12.109 22.547 11.805 1 57.03 141 ARG B N 1
ATOM 2541 C CA . ARG B 1 141 ? -12.852 21.344 12.148 1 57.03 141 ARG B CA 1
ATOM 2542 C C . ARG B 1 141 ? -13.312 20.609 10.891 1 57.03 141 ARG B C 1
ATOM 2544 O O . ARG B 1 141 ? -13.57 21.234 9.859 1 57.03 141 ARG B O 1
ATOM 2551 N N . SER B 1 142 ? -13.039 19.359 10.977 1 54.38 142 SER B N 1
ATOM 2552 C CA . SER B 1 142 ? -13.57 18.562 9.875 1 54.38 142 SER B CA 1
ATOM 2553 C C . SER B 1 142 ? -15.039 18.891 9.609 1 54.38 142 SER B C 1
ATOM 2555 O O . SER B 1 142 ? -15.812 19.078 10.547 1 54.38 142 SER B O 1
ATOM 2557 N N . SER B 1 143 ? -15.32 19.375 8.359 1 49.69 143 SER B N 1
ATOM 2558 C CA . SER B 1 143 ? -16.719 19.578 8.008 1 49.69 143 SER B CA 1
ATOM 2559 C C . SER B 1 143 ? -17.562 18.359 8.344 1 49.69 143 SER B C 1
ATOM 2561 O O . SER B 1 143 ? -18.781 18.453 8.523 1 49.69 143 SER B O 1
ATOM 2563 N N . LEU B 1 144 ? -16.875 17.281 8.445 1 47.72 144 LEU B N 1
ATOM 2564 C CA . LEU B 1 144 ? -17.625 16.047 8.57 1 47.72 144 LEU B CA 1
ATOM 2565 C C . LEU B 1 144 ? -17.984 15.773 10.031 1 47.72 144 LEU B C 1
ATOM 2567 O O . LEU B 1 144 ? -19.078 15.289 10.32 1 47.72 144 LEU B O 1
ATOM 2571 N N . ASP B 1 145 ? -17.125 15.93 10.953 1 51.81 145 ASP B N 1
ATOM 2572 C CA . ASP B 1 145 ? -17.453 15.492 12.305 1 51.81 145 ASP B CA 1
ATOM 2573 C C . ASP B 1 145 ? -17.156 16.594 13.328 1 51.81 145 ASP B C 1
ATOM 2575 O O . ASP B 1 145 ? -17.281 16.375 14.531 1 51.81 145 ASP B O 1
ATOM 2579 N N . GLU B 1 146 ? -16.953 17.781 12.844 1 57.59 146 GLU B N 1
ATOM 2580 C CA . GLU B 1 146 ? -16.656 18.922 13.711 1 57.59 146 GLU B CA 1
ATOM 2581 C C . GLU B 1 146 ? -15.422 18.672 14.57 1 57.59 146 GLU B C 1
ATOM 2583 O O . GLU B 1 146 ? -15.219 19.328 15.594 1 57.59 146 GLU B O 1
ATOM 2588 N N . ASN B 1 147 ? -14.789 17.547 14.242 1 59.31 147 ASN B N 1
ATOM 2589 C CA . ASN B 1 147 ? -13.555 17.266 14.969 1 59.31 147 ASN B CA 1
ATOM 2590 C C . ASN B 1 147 ? -12.352 17.938 14.305 1 59.31 147 ASN B C 1
ATOM 2592 O O . ASN B 1 147 ? -12.344 18.141 13.086 1 59.31 147 ASN B O 1
ATOM 2596 N N . PRO B 1 148 ? -11.547 18.469 15.211 1 62.91 148 PRO B N 1
ATOM 2597 C CA . PRO B 1 148 ? -10.352 19.094 14.641 1 62.91 148 PRO B CA 1
ATOM 2598 C C . PRO B 1 148 ? -9.492 18.109 13.852 1 62.91 148 PRO B C 1
ATOM 2600 O O . PRO B 1 148 ? -9.516 16.906 14.125 1 62.91 148 PRO B O 1
ATOM 2603 N N . VAL B 1 149 ? -9 18.562 12.789 1 72.31 149 VAL B N 1
ATOM 2604 C CA . VAL B 1 149 ? -8.047 17.797 11.984 1 72.31 149 VAL B CA 1
ATOM 2605 C C . VAL B 1 149 ? -6.898 17.312 12.859 1 72.31 149 VAL B C 1
ATOM 2607 O O . VAL B 1 149 ? -6.438 18.031 13.75 1 72.31 149 VAL B O 1
ATOM 2610 N N . SER B 1 150 ? -6.656 16.047 12.828 1 82.88 150 SER B N 1
ATOM 2611 C CA . SER B 1 150 ? -5.527 15.484 13.562 1 82.88 150 SER B CA 1
ATOM 2612 C C . SER B 1 150 ? -4.344 15.227 12.633 1 82.88 150 SER B C 1
ATOM 2614 O O . SER B 1 150 ? -4.527 14.883 11.461 1 82.88 150 SER B O 1
ATOM 2616 N N . VAL B 1 151 ? -3.152 15.57 13.172 1 90.38 151 VAL B N 1
ATOM 2617 C CA . VAL B 1 151 ? -1.912 15.297 12.453 1 90.38 151 VAL B CA 1
ATOM 2618 C C . VAL B 1 151 ? -1.086 14.273 13.234 1 90.38 151 VAL B C 1
ATOM 2620 O O . VAL B 1 151 ? -0.945 14.375 14.453 1 90.38 151 VAL B O 1
ATOM 2623 N N . TYR B 1 152 ? -0.601 13.289 12.547 1 93.94 152 TYR B N 1
ATOM 2624 C CA . TYR B 1 152 ? 0.265 12.273 13.141 1 93.94 152 TYR B CA 1
ATOM 2625 C C . TYR B 1 152 ? 1.656 12.312 12.523 1 93.94 152 TYR B C 1
ATOM 2627 O O . TYR B 1 152 ? 1.806 12.617 11.336 1 93.94 152 TYR B O 1
ATOM 2635 N N . ARG B 1 153 ? 2.57 12.031 13.352 1 96.06 153 ARG B N 1
ATOM 2636 C CA . ARG B 1 153 ? 3.959 11.914 12.922 1 96.06 153 ARG B CA 1
ATOM 2637 C C . ARG B 1 153 ? 4.477 10.492 13.109 1 96.06 153 ARG B C 1
ATOM 2639 O O . ARG B 1 153 ? 4.324 9.914 14.188 1 96.06 153 ARG B O 1
ATOM 2646 N N . ILE B 1 154 ? 5.016 9.898 12.102 1 96.44 154 ILE B N 1
ATOM 2647 C CA . ILE B 1 154 ? 5.738 8.641 12.211 1 96.44 154 ILE B CA 1
ATOM 2648 C C . ILE B 1 154 ? 7.242 8.914 12.266 1 96.44 154 ILE B C 1
ATOM 2650 O O . ILE B 1 154 ? 7.84 9.344 11.281 1 96.44 154 ILE B O 1
ATOM 2654 N N . THR B 1 155 ? 7.777 8.664 13.383 1 96.25 155 THR B N 1
ATOM 2655 C CA . THR B 1 155 ? 9.227 8.766 13.547 1 96.25 155 THR B CA 1
ATOM 2656 C C . THR B 1 155 ? 9.906 7.449 13.172 1 96.25 155 THR B C 1
ATOM 2658 O O . THR B 1 155 ? 9.695 6.426 13.828 1 96.25 155 THR B O 1
ATOM 2661 N N . PRO B 1 156 ? 10.758 7.504 12.109 1 96.06 156 PRO B N 1
ATOM 2662 C CA . PRO B 1 156 ? 11.391 6.262 11.648 1 96.06 156 PRO B CA 1
ATOM 2663 C C . PRO B 1 156 ? 12.359 5.68 12.68 1 96.06 156 PRO B C 1
ATOM 2665 O O . PRO B 1 156 ? 13.156 6.414 13.266 1 96.06 156 PRO B O 1
ATOM 2668 N N . GLN B 1 157 ? 12.273 4.426 12.906 1 93.75 157 GLN B N 1
ATOM 2669 C CA . GLN B 1 157 ? 13.25 3.664 13.688 1 93.75 157 GLN B CA 1
ATOM 2670 C C . GLN B 1 157 ? 14.133 2.814 12.773 1 93.75 157 GLN B C 1
ATOM 2672 O O . GLN B 1 157 ? 15.328 2.658 13.039 1 93.75 157 GLN B O 1
ATOM 2677 N N . TRP B 1 158 ? 13.5 2.273 11.758 1 91.25 158 TRP B N 1
ATOM 2678 C CA . TRP B 1 158 ? 14.172 1.489 10.727 1 91.25 158 TRP B CA 1
ATOM 2679 C C . TRP B 1 158 ? 13.547 1.743 9.359 1 91.25 158 TRP B C 1
ATOM 2681 O O . TRP B 1 158 ? 12.359 2.047 9.258 1 91.25 158 TRP B O 1
ATOM 2691 N N . MET B 1 159 ? 14.469 1.714 8.328 1 91.88 159 MET B N 1
ATOM 2692 C CA . MET B 1 159 ? 13.992 1.927 6.965 1 91.88 159 MET B CA 1
ATOM 2693 C C . MET B 1 159 ? 14.672 0.971 5.992 1 91.88 159 MET B C 1
ATOM 2695 O O . MET B 1 159 ? 15.875 0.739 6.082 1 91.88 159 MET B O 1
ATOM 2699 N N . THR B 1 160 ? 13.906 0.372 5.141 1 91.19 160 THR B N 1
ATOM 2700 C CA . THR B 1 160 ? 14.43 -0.461 4.062 1 91.19 160 THR B CA 1
ATOM 2701 C C . THR B 1 160 ? 13.969 0.054 2.705 1 91.19 160 THR B C 1
ATOM 2703 O O . THR B 1 160 ? 12.828 0.503 2.564 1 91.19 160 THR B O 1
ATOM 2706 N N . ALA B 1 161 ? 14.852 0.118 1.832 1 92.31 161 ALA B N 1
ATOM 2707 C CA . ALA B 1 161 ? 14.555 0.524 0.461 1 92.31 161 ALA B CA 1
ATOM 2708 C C . ALA B 1 161 ? 15 -0.542 -0.536 1 92.31 161 ALA B C 1
ATOM 2710 O O . ALA B 1 161 ? 16.125 -1.032 -0.465 1 92.31 161 ALA B O 1
ATOM 2711 N N . LYS B 1 162 ? 14.055 -0.968 -1.414 1 88.12 162 LYS B N 1
ATOM 2712 C CA . LYS B 1 162 ? 14.352 -1.946 -2.459 1 88.12 162 LYS B CA 1
ATOM 2713 C C . LYS B 1 162 ? 14.031 -1.386 -3.842 1 88.12 162 LYS B C 1
ATOM 2715 O O . LYS B 1 162 ? 13.055 -0.654 -4.012 1 88.12 162 LY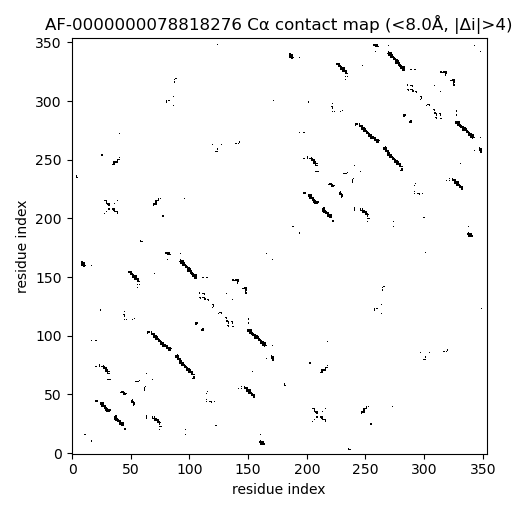S B O 1
ATOM 2720 N N . GLU B 1 163 ? 14.93 -1.638 -4.699 1 87.81 163 GLU B N 1
ATOM 2721 C CA . GLU B 1 163 ? 14.727 -1.206 -6.078 1 87.81 163 GLU B CA 1
ATOM 2722 C C . GLU B 1 163 ? 15.133 -2.299 -7.062 1 87.81 163 GLU B C 1
ATOM 2724 O O . GLU B 1 163 ? 16.125 -2.998 -6.848 1 87.81 163 GLU B O 1
ATOM 2729 N N . ASN B 1 164 ? 14.258 -2.549 -7.988 1 80.75 164 ASN B N 1
ATOM 2730 C CA . ASN B 1 164 ? 14.594 -3.35 -9.164 1 80.75 164 ASN B CA 1
ATOM 2731 C C . ASN B 1 164 ? 14.648 -2.496 -10.422 1 80.75 164 ASN B C 1
ATOM 2733 O O . ASN B 1 164 ? 13.633 -2.281 -11.078 1 80.75 164 ASN B O 1
ATOM 2737 N N . SER B 1 165 ? 15.891 -1.915 -10.602 1 69.38 165 SER B N 1
ATOM 2738 C CA . SER B 1 165 ? 16.062 -1.021 -11.742 1 69.38 165 SER B CA 1
ATOM 2739 C C . SER B 1 165 ? 16.484 -1.793 -12.984 1 69.38 165 SER B C 1
ATOM 2741 O O . SER B 1 165 ? 17.344 -2.676 -12.922 1 69.38 165 SER B O 1
ATOM 2743 N N . VAL B 1 166 ? 15.555 -2.113 -13.906 1 62.78 166 VAL B N 1
ATOM 2744 C CA . VAL B 1 166 ? 15.977 -2.77 -15.133 1 62.78 166 VAL B CA 1
ATOM 2745 C C . VAL B 1 166 ? 16.047 -1.748 -16.266 1 62.78 166 VAL B C 1
ATOM 2747 O O . VAL B 1 166 ? 15.359 -0.727 -16.234 1 62.78 166 VAL B O 1
ATOM 2750 N N . GLU B 1 167 ? 17.078 -1.989 -17.078 1 59.44 167 GLU B N 1
ATOM 2751 C CA . GLU B 1 167 ? 17.219 -1.188 -18.297 1 59.44 167 GLU B CA 1
ATOM 2752 C C . GLU B 1 167 ? 15.922 -1.198 -19.109 1 59.44 167 GLU B C 1
ATOM 2754 O O . GLU B 1 167 ? 15.227 -2.217 -19.172 1 59.44 167 GLU B O 1
ATOM 2759 N N . SER B 1 168 ? 15.406 0.057 -19.469 1 58.47 168 SER B N 1
ATOM 2760 C CA . SER B 1 168 ? 14.188 0.331 -20.219 1 58.47 168 SER B CA 1
ATOM 2761 C C . SER B 1 168 ? 13.969 -0.714 -21.312 1 58.47 168 SER B C 1
ATOM 2763 O O . SER B 1 168 ? 12.828 -1.069 -21.609 1 58.47 168 SER B O 1
ATOM 2765 N N . GLU B 1 169 ? 15.062 -1.272 -21.844 1 56.41 169 GLU B N 1
ATOM 2766 C CA . GLU B 1 169 ? 14.938 -2.162 -23 1 56.41 169 GLU B CA 1
ATOM 2767 C C . GLU B 1 169 ? 14.312 -3.496 -22.594 1 56.41 169 GLU B C 1
ATOM 2769 O O . GLU B 1 169 ? 13.766 -4.211 -23.438 1 56.41 169 GLU B O 1
ATOM 2774 N N . ASN B 1 170 ? 14.289 -3.814 -21.406 1 62.19 170 ASN B N 1
ATOM 2775 C CA . ASN B 1 170 ? 13.789 -5.113 -20.953 1 62.19 170 ASN B CA 1
ATOM 2776 C C . ASN B 1 170 ? 12.406 -5.004 -20.328 1 62.19 170 ASN B C 1
ATOM 2778 O O . ASN B 1 170 ? 11.898 -5.965 -19.75 1 62.19 170 ASN B O 1
ATOM 2782 N N . LEU B 1 171 ? 11.844 -3.803 -20.5 1 68.19 171 LEU B N 1
ATOM 2783 C CA . LEU B 1 171 ? 10.5 -3.602 -19.953 1 68.19 171 LEU B CA 1
ATOM 2784 C C . LEU B 1 171 ? 9.438 -4.09 -20.938 1 68.19 171 LEU B C 1
ATOM 2786 O O . LEU B 1 171 ? 9.539 -3.85 -22.141 1 68.19 171 LEU B O 1
ATOM 2790 N N . PHE B 1 172 ? 8.656 -4.949 -20.469 1 68.25 172 PHE B N 1
ATOM 2791 C CA . PHE B 1 172 ? 7.539 -5.406 -21.297 1 68.25 172 PHE B CA 1
ATOM 2792 C C . PHE B 1 172 ? 6.641 -4.242 -21.688 1 68.25 172 PHE B C 1
ATOM 2794 O O . PHE B 1 172 ? 6.168 -3.498 -20.812 1 68.25 172 PHE B O 1
ATOM 2801 N N . ASN B 1 173 ? 6.711 -3.639 -22.859 1 58.88 173 ASN B N 1
ATOM 2802 C CA . ASN B 1 173 ? 5.883 -2.549 -23.359 1 58.88 173 ASN B CA 1
ATOM 2803 C C . ASN B 1 173 ? 4.469 -3.027 -23.703 1 58.88 173 ASN B C 1
ATOM 2805 O O . ASN B 1 173 ? 4.293 -3.945 -24.5 1 58.88 173 ASN B O 1
ATOM 2809 N N . LEU B 1 174 ? 3.553 -2.818 -22.828 1 53.84 174 LEU B N 1
ATOM 2810 C CA . LEU B 1 174 ? 2.156 -3.092 -23.156 1 53.84 174 LEU B CA 1
ATOM 2811 C C . LEU B 1 174 ? 1.754 -2.402 -24.453 1 53.84 174 LEU B C 1
ATOM 2813 O O . LEU B 1 174 ? 0.612 -2.531 -24.891 1 53.84 174 LEU B O 1
ATOM 2817 N N . GLU B 1 175 ? 2.438 -1.365 -24.969 1 40.41 175 GLU B N 1
ATOM 2818 C CA . GLU B 1 175 ? 1.955 -0.812 -26.234 1 40.41 175 GLU B CA 1
ATOM 2819 C C . GLU B 1 175 ? 1.945 -1.87 -27.328 1 40.41 175 GLU B C 1
ATOM 2821 O O . GLU B 1 175 ? 1.812 -1.545 -28.516 1 40.41 175 GLU B O 1
ATOM 2826 N N . ILE B 1 176 ? 2.285 -2.979 -27.188 1 35 176 ILE B N 1
ATOM 2827 C CA . ILE B 1 176 ? 2.535 -3.701 -28.438 1 35 176 ILE B CA 1
ATOM 2828 C C . ILE B 1 176 ? 1.385 -3.465 -29.406 1 35 176 ILE B C 1
ATOM 2830 O O . ILE B 1 176 ? 0.242 -3.26 -28.984 1 35 176 ILE B O 1
ATOM 2834 N N . LYS B 1 177 ? 1.42 -4.25 -30.719 1 28 177 LYS B N 1
ATOM 2835 C CA . LYS B 1 177 ? 1.001 -4.195 -32.125 1 28 177 LYS B CA 1
ATOM 2836 C C . LYS B 1 177 ? -0.521 -4.191 -32.219 1 28 177 LYS B C 1
ATOM 2838 O O . LYS B 1 177 ? -1.208 -4.891 -31.484 1 28 177 LYS B O 1
#

Sequence (354 aa):
MDQVRYTQRNCTDKEKIESFLLQERTGVLGMVNGIFPYAVPMNYVWHKGSVYLHGMGSGKKEEILSRSPPVCFTIYKEHGTVTDPVPCHADTAYMSVMIFGKAEKVSDQEEAAEALWKLVNKYMPGYYNNPLTGTFVEKYRSSLDENPVSVYRITPQWMTAKENSVESENLFNLEIKMDQVRYTQRNCTDKEKIESFLLQERTGVLGMVNGIFPYAVPMNYVWHKGSVYLHGMGSGKKEEILSRSPPVCFTIYKEHGTVTDPVPCHADTAYMSVMIFGKAEKVSDQEEAAEALWKLVNKYMPGYYNNPLTGTFVEKYRSSLDENPVSVYRITPQWMTAKENSVESENLFNLEIK

Radius of gyration: 20.77 Å; Cα contacts (8 Å, |Δi|>4): 729; chains: 2; bounding box: 42×62×53 Å

pLDDT: mean 80.34, std 17.12, range [26.03, 97.94]

InterPro domains:
  IPR012349 FMN-binding split barrel [G3DSA:2.30.110.10] (1-165)
  IPR024747 Pyridoxamine 5'-phosphate oxidase-related [PF12900] (13-162)

Organism: Methanosarcina acetivorans (strain ATCC 35395 / DSM 2834 / JCM 12185 / C2A) (NCBI:txid188937)

Solvent-accessible surface area (backbone atoms only — not comparable to full-atom values): 19242 Å² total; per-residue (Å²): 129,85,72,68,76,73,57,84,28,52,53,82,54,62,67,59,53,50,51,49,52,61,65,52,62,56,30,31,43,12,29,60,57,89,79,34,24,42,47,45,78,37,61,55,36,61,54,96,82,24,43,36,36,77,42,59,63,59,57,73,67,38,61,51,44,72,65,48,40,49,30,16,41,27,34,66,47,79,74,44,32,28,64,41,97,50,71,88,64,40,43,62,24,32,40,37,38,40,34,31,25,39,35,38,72,55,80,50,48,62,60,40,14,50,52,51,36,52,39,47,42,71,70,39,64,79,70,66,86,66,79,56,40,39,65,47,45,68,60,41,38,33,90,83,72,66,27,42,57,33,38,34,37,32,48,63,76,44,75,50,32,38,39,39,87,64,66,75,86,41,40,55,68,80,70,81,126,130,85,71,67,78,76,57,82,29,53,54,81,54,61,67,60,51,50,50,49,51,61,64,51,61,56,30,32,42,12,29,61,57,89,79,35,23,43,45,46,78,37,62,54,36,61,53,96,81,25,43,37,36,78,42,59,62,61,56,71,68,40,60,49,45,74,65,48,39,49,29,17,40,26,34,66,48,80,75,42,31,29,64,40,98,48,72,89,64,40,43,60,24,32,42,35,38,41,35,31,27,39,33,38,74,55,81,51,49,62,59,38,15,49,51,50,37,52,38,47,41,72,70,40,63,80,73,66,86,67,78,55,40,40,67,47,46,68,61,41,39,34,90,82,72,68,27,42,57,32,38,33,36,33,48,64,76,43,75,49,34,39,40,41,87,64,64,74,86,42,41,56,66,83,77,65,135

Foldseek 3Di:
DPPPPPCVFFDPPPVVVVVQQAQAFKKWKWFDDPPDIDIHIAGWHCDPQWIKGKDQCDDPVNVRLAVFDKIKIKDKDWDAWFDDPDVVPIDTFMKMKIFIFTKDWDPDLAVVQVRVQSRCCNVPNPPDDDGGDSVNQVCDHDPVPRHGMIMMIGRGPDMTMGGDDDDPVRGDDPPDD/DPPPPPCVFFDPPPVVVVVQQAQAFKKWKWFDDPPDIDIHIAGWHCDPQWIKGKDQCDDPVNVRLQVFDKIKIKDKDWDAWFDDPDVVPIDTFMKMKIFIFTKDWDPDLQVVQVRVQSRCCNVPNPPDDDGGDSVNQVCDHDPVPRHGMIMMIGRGPDMTMGGDDDDPVRGDPPPDD

Nearest PDB structures (foldseek):
  2hti-assembly1_A-2  TM=9.073E-01  e=3.416E-13  Halalkalibacterium halodurans
  2fur-assembly1_B  TM=8.421E-01  e=2.193E-11  Thermoplasma acidophilum
  2vpa-assembly1_A  TM=7.445E-01  e=8.429E-12  Deinococcus radiodurans
  2x1k-assembly1_A-2  TM=7.619E-01  e=1.852E-11  Deinococcus radiodurans
  4ybn-assembly1_B  TM=7.993E-01  e=2.080E-10  Mycolicibacterium smegmatis MC2 155

Secondary structure (DSSP, 8-state):
----S-GGGB---HHHHHHHHHH--EEEEEEEETTEEEEEEEE-EEETTEEEEEE-S-SHHHHHHTT--EEEEEEEEEEEEEP-SSGGG-EEEEEEEEEEEEEEE---HHHHHHHHHHHHHHHSTTT--SPPPHHHHHH-B-TTTSPBPEEEEEEEEEEEEEEE---GGGB------/----S-GGGB---HHHHHHHHHH--EEEEEEEETTEEEEEEEE-EEETTEEEEEE-S-SHHHHHHTT--EEEEEEEEEEEEEP-SSGGG-EEEEEEEEEEEEEEE---HHHHHHHHHHHHHHHSTTT--SPPPHHHHHH-B-TTTSPBPEEEEEEEEEEEEEEE---GGGB--TT--